Protein AF-A0A0Q5ZWA6-F1 (afdb_monomer)

Foldseek 3Di:
DDPLLVVLCVVVVHDQPDLLQEDLAAPSDDPPCPNNVVSLVVCCVVPNPVVSLVSSVRSVVVVCVVVVPDAGEDDPQWQFDFPNDSDHPVVSLVVLQVVLVVPDDDDPPDDDDDPPDPDWWKKKWKFKAALAQATDDTDDIDTGDPDVVCVVCRVVVVVSVVVSSNPGGGHAIDHSRGGGTHIDMHMHTDD

Radius of gyration: 20.44 Å; Cα contacts (8 Å, |Δi|>4): 273; chains: 1; bounding box: 46×26×56 Å

Nearest PDB structures (foldseek):
  4qe0-assembly1_A  TM=5.333E-01  e=1.007E-01  Bacteroides uniformis ATCC 8492
  4qe0-assembly1_B  TM=5.720E-01  e=1.630E-01  Bacteroides uniformis ATCC 8492
  3qp1-assembly1_A  TM=4.476E-01  e=7.692E+00  Chromobacterium violaceum
  3qp5-assembly1_A  TM=4.238E-01  e=6.819E+00  Chromobacterium violaceum
  3qp8-assembly1_A  TM=3.698E-01  e=8.676E+00  Chromobacterium violaceum

Solvent-accessible surface area (backbone atoms only — not comparable to full-atom values): 11049 Å² total; per-residue (Å²): 68,52,73,52,39,55,56,56,33,51,77,68,77,46,84,72,91,41,46,84,39,43,58,70,50,73,79,65,66,71,98,80,49,66,64,26,57,48,47,49,48,52,49,26,70,75,66,34,52,71,53,51,51,52,51,41,50,51,21,45,53,51,47,43,70,77,37,76,84,56,62,41,55,69,47,105,70,41,57,57,24,62,72,69,45,98,46,58,66,68,58,38,45,53,53,50,39,56,60,49,59,73,75,58,74,80,62,95,83,58,76,78,79,63,95,82,58,88,74,69,27,34,36,43,33,37,30,36,30,33,47,82,17,46,78,79,46,78,77,50,81,45,80,44,61,82,47,71,82,47,57,82,44,48,68,58,53,51,52,53,49,52,53,49,60,73,73,50,65,47,38,34,33,27,52,91,86,38,64,32,29,22,37,42,78,45,64,43,72,59,130

pLDDT: mean 81.19, std 13.81, range [40.12, 97.0]

Mean predicted aligned error: 8.25 Å

Secondary structure (DSSP, 8-state):
--HHHHHHHHTTT-----TTT--SSTT---TT-HHHHHHHHHHHHHH-HHHHHHHHHHHHHHHHHH-TT--EE--TTSB--BTT----HHHHHHHHHHHHHTT----TT--PPPTT--PPEEEEEEEEE-TTS-EEEEEEEEEE-SSGGGGGGHHHHHHHHHHHHHHS-BPPEEETTEEE-EEEEEEEEE-

Sequence (191 aa):
MSAELNVILKKHHIIWGGTWMSSDLPGSYSDDECYKITSSKITEQKFGKSFINKLIRKSVRQYQSNNPDVFFCGGLFINEYYRGSKINRWDAENQLNKDFFKQFNHPFDYVYLDKNDEKKSFSIVDIRITKKGKVVEILSFEHHFQKNINEKHSLYFEKEIINFIRKSKWSAAEYFGQPVNSVYTVIIFYQ

Structure (mmCIF, N/CA/C/O backbone):
data_AF-A0A0Q5ZWA6-F1
#
_entry.id   AF-A0A0Q5ZWA6-F1
#
loop_
_atom_site.group_PDB
_atom_site.id
_atom_site.type_symbol
_atom_site.label_atom_id
_atom_site.label_alt_id
_atom_site.label_comp_id
_atom_site.label_asym_id
_atom_site.label_entity_id
_atom_site.label_seq_id
_atom_site.pdbx_PDB_ins_code
_atom_site.Cartn_x
_atom_site.Cartn_y
_atom_site.Cartn_z
_atom_site.occupancy
_atom_site.B_iso_or_equiv
_atom_site.auth_seq_id
_atom_site.auth_comp_id
_atom_site.auth_asym_id
_atom_site.auth_atom_id
_atom_site.pdbx_PDB_model_num
ATOM 1 N N . MET A 1 1 ? 17.545 -3.684 -10.923 1.00 70.44 1 MET A N 1
ATOM 2 C CA . MET A 1 1 ? 17.344 -3.541 -12.378 1.00 70.44 1 MET A CA 1
ATOM 3 C C . MET A 1 1 ? 16.626 -4.770 -12.899 1.00 70.44 1 MET A C 1
ATOM 5 O O . MET A 1 1 ? 17.090 -5.870 -12.618 1.00 70.44 1 MET A O 1
ATOM 9 N N . SER A 1 2 ? 15.524 -4.595 -13.622 1.00 73.00 2 SER A N 1
ATOM 10 C CA . SER A 1 2 ? 14.849 -5.684 -14.334 1.00 73.00 2 SER A CA 1
ATOM 11 C C . SER A 1 2 ? 15.678 -6.179 -15.533 1.00 73.00 2 SER A C 1
ATOM 13 O O . SER A 1 2 ? 16.573 -5.481 -16.031 1.00 73.00 2 SER A O 1
ATOM 15 N N . ALA A 1 3 ? 15.397 -7.390 -16.019 1.00 82.25 3 ALA A N 1
ATOM 16 C CA . ALA A 1 3 ? 16.041 -7.915 -17.226 1.00 82.25 3 ALA A CA 1
ATOM 17 C C . ALA A 1 3 ? 15.654 -7.086 -18.467 1.00 82.25 3 ALA A C 1
ATOM 19 O O . ALA A 1 3 ? 16.478 -6.840 -19.351 1.00 82.25 3 ALA A O 1
ATOM 20 N N . GLU A 1 4 ? 14.417 -6.597 -18.487 1.00 85.25 4 GLU A N 1
ATOM 21 C CA . GLU A 1 4 ? 13.827 -5.748 -19.513 1.00 85.25 4 GLU A CA 1
ATOM 22 C C . GLU A 1 4 ? 14.604 -4.439 -19.664 1.00 85.25 4 GLU A C 1
ATOM 24 O O . GLU A 1 4 ? 14.977 -4.065 -20.783 1.00 85.25 4 GLU A O 1
ATOM 29 N N . LEU A 1 5 ? 14.933 -3.777 -18.549 1.00 83.31 5 LEU A N 1
ATOM 30 C CA . LEU A 1 5 ? 15.679 -2.523 -18.588 1.00 83.31 5 LEU A CA 1
ATOM 31 C C . LEU A 1 5 ? 17.077 -2.746 -19.147 1.00 83.31 5 LEU A C 1
ATOM 33 O O . LEU A 1 5 ? 17.523 -1.975 -19.993 1.00 83.31 5 LEU A O 1
ATOM 37 N N . ASN A 1 6 ? 17.749 -3.818 -18.728 1.00 83.81 6 ASN A N 1
ATOM 38 C CA . ASN A 1 6 ? 19.088 -4.146 -19.208 1.00 83.81 6 ASN A CA 1
ATOM 39 C C . ASN A 1 6 ? 19.106 -4.330 -20.736 1.00 83.81 6 ASN A C 1
ATOM 41 O O . ASN A 1 6 ? 19.952 -3.770 -21.434 1.00 83.81 6 ASN A O 1
ATOM 45 N N . VAL A 1 7 ? 18.125 -5.057 -21.281 1.00 86.50 7 VAL A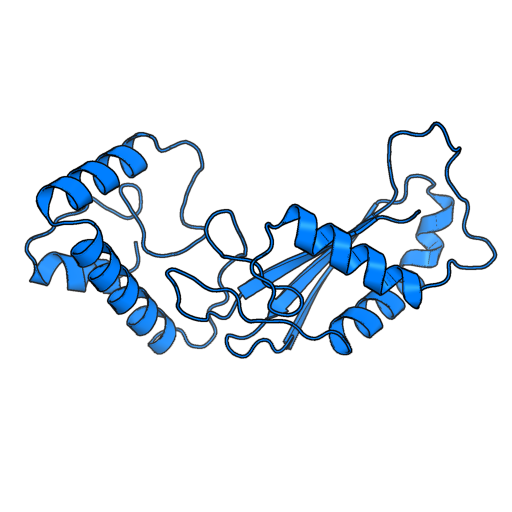 N 1
ATOM 46 C CA . VAL A 1 7 ? 17.980 -5.239 -22.733 1.00 86.50 7 VAL A CA 1
ATOM 47 C C . VAL A 1 7 ? 17.710 -3.908 -23.440 1.00 86.50 7 VAL A C 1
ATOM 49 O O . VAL A 1 7 ? 18.272 -3.654 -24.507 1.00 86.50 7 VAL A O 1
ATOM 52 N N . ILE A 1 8 ? 16.870 -3.043 -22.867 1.00 88.38 8 ILE A N 1
ATOM 53 C CA . ILE A 1 8 ? 16.565 -1.725 -23.439 1.00 88.38 8 ILE A CA 1
ATOM 54 C C . ILE A 1 8 ? 17.801 -0.817 -23.430 1.00 88.38 8 ILE A C 1
ATOM 56 O O . ILE A 1 8 ? 18.099 -0.203 -24.452 1.00 88.38 8 ILE A O 1
ATOM 60 N N . LEU A 1 9 ? 18.535 -0.743 -22.319 1.00 86.06 9 LEU A N 1
ATOM 61 C CA . LEU A 1 9 ? 19.725 0.101 -22.184 1.00 86.06 9 LEU A CA 1
ATOM 62 C C . LEU A 1 9 ? 20.837 -0.327 -23.150 1.00 86.06 9 LEU A C 1
ATOM 64 O O . LEU A 1 9 ? 21.415 0.525 -23.828 1.00 86.06 9 LEU A O 1
ATOM 68 N N . LYS A 1 10 ? 21.063 -1.640 -23.307 1.00 86.94 10 LYS A N 1
ATOM 69 C CA . LYS A 1 10 ? 22.042 -2.185 -24.264 1.00 86.94 10 LYS A CA 1
ATOM 70 C C . LYS A 1 10 ? 21.765 -1.760 -25.707 1.00 86.94 10 LYS A C 1
ATOM 72 O O . LYS A 1 10 ? 22.708 -1.440 -26.425 1.00 86.94 10 LYS A O 1
ATOM 77 N N . LYS A 1 11 ? 20.493 -1.677 -26.121 1.00 89.62 11 LYS A N 1
ATOM 78 C CA . LYS A 1 11 ? 20.104 -1.182 -27.462 1.00 89.62 11 LYS A CA 1
ATOM 79 C C . LYS A 1 11 ? 20.481 0.281 -27.706 1.00 89.62 11 LYS A C 1
ATOM 81 O O . LYS A 1 11 ? 20.514 0.712 -28.852 1.00 89.62 11 LYS A O 1
ATOM 86 N N . HIS A 1 12 ? 20.747 1.033 -26.643 1.00 86.38 12 HIS A N 1
ATOM 87 C CA . HIS A 1 12 ? 21.160 2.432 -26.694 1.00 86.38 12 HIS A CA 1
ATOM 88 C C . HIS A 1 12 ? 22.621 2.631 -26.265 1.00 86.38 12 HIS A C 1
ATOM 90 O O . HIS A 1 12 ? 23.026 3.763 -26.018 1.00 86.38 12 HIS A O 1
ATOM 96 N N . HIS A 1 13 ? 23.409 1.551 -26.172 1.00 86.25 13 HIS A N 1
ATOM 97 C CA . HIS A 1 13 ? 24.801 1.574 -25.707 1.00 86.25 13 HIS A CA 1
ATOM 98 C C . HIS A 1 13 ? 24.972 2.210 -24.315 1.00 86.25 13 HIS A C 1
ATOM 100 O O . HIS A 1 13 ? 26.008 2.798 -24.005 1.00 86.25 13 HIS A O 1
ATOM 106 N N . ILE A 1 14 ? 23.947 2.089 -23.465 1.00 82.25 14 ILE A N 1
ATOM 107 C CA . ILE A 1 14 ? 23.982 2.537 -22.073 1.00 82.25 14 ILE A CA 1
ATOM 108 C C . ILE A 1 14 ? 24.314 1.336 -21.198 1.00 82.25 14 ILE A C 1
ATOM 110 O O . ILE A 1 14 ? 23.664 0.294 -21.286 1.00 82.25 14 ILE A O 1
ATOM 114 N N . ILE A 1 15 ? 25.322 1.491 -20.343 1.00 75.25 15 ILE A N 1
ATOM 115 C CA . ILE A 1 15 ? 25.758 0.456 -19.410 1.00 75.25 15 ILE A CA 1
ATOM 116 C C . ILE A 1 15 ? 25.541 0.979 -17.997 1.00 75.25 15 ILE A C 1
ATOM 118 O O . ILE A 1 15 ? 26.176 1.941 -17.572 1.00 75.25 15 ILE A O 1
ATOM 122 N N . TRP A 1 16 ? 24.640 0.326 -17.272 1.00 74.12 16 TRP A N 1
ATOM 123 C CA . TRP A 1 16 ? 24.560 0.412 -15.819 1.00 74.12 16 TRP A CA 1
ATOM 124 C C . TRP A 1 16 ? 25.184 -0.861 -15.268 1.00 74.12 16 TRP A C 1
ATOM 126 O O . TRP A 1 16 ? 24.830 -1.954 -15.708 1.00 74.12 16 TRP A O 1
ATOM 136 N N . GLY A 1 17 ? 26.130 -0.758 -14.339 1.00 60.38 17 GLY A N 1
ATOM 137 C CA . GLY A 1 17 ? 26.896 -1.926 -13.894 1.00 60.38 17 GLY A CA 1
ATOM 138 C C . GLY A 1 17 ? 26.193 -2.809 -12.862 1.00 60.38 17 GLY A C 1
ATOM 139 O O . GLY A 1 17 ? 26.853 -3.418 -12.027 1.00 60.38 17 GLY A O 1
ATOM 140 N N . GLY A 1 18 ? 24.865 -2.919 -12.943 1.00 60.75 18 GLY A N 1
ATOM 141 C CA . GLY A 1 18 ? 24.087 -3.930 -12.229 1.00 60.75 18 GLY A CA 1
ATOM 142 C C . GLY A 1 18 ? 22.880 -3.389 -11.471 1.00 60.75 18 GLY A C 1
ATOM 143 O O . GLY A 1 18 ? 22.565 -2.200 -11.503 1.00 60.75 18 GLY A O 1
ATOM 144 N N . THR A 1 19 ? 22.194 -4.299 -10.776 1.00 58.31 19 THR A N 1
ATOM 145 C CA . THR A 1 19 ? 21.014 -4.008 -9.946 1.00 58.31 19 THR A CA 1
ATOM 146 C C . THR A 1 19 ? 21.315 -3.077 -8.767 1.00 58.31 19 THR A C 1
ATOM 148 O O . THR A 1 19 ? 20.415 -2.344 -8.360 1.00 58.31 19 THR A O 1
ATOM 151 N N . TRP A 1 20 ? 22.565 -3.073 -8.293 1.00 57.22 20 TRP A N 1
ATOM 152 C CA . TRP A 1 20 ? 23.111 -2.214 -7.233 1.00 57.22 20 TRP A CA 1
ATOM 153 C C . TRP A 1 20 ? 23.503 -0.806 -7.716 1.00 57.22 20 TRP A C 1
ATOM 155 O O . TRP A 1 20 ? 23.650 0.112 -6.927 1.00 57.22 20 TRP A O 1
ATOM 165 N N . MET A 1 21 ? 23.665 -0.587 -9.028 1.00 55.44 21 MET A N 1
ATOM 166 C CA . MET A 1 21 ? 23.982 0.750 -9.552 1.00 55.44 21 MET A CA 1
ATOM 167 C C . MET A 1 21 ? 22.742 1.555 -9.928 1.00 55.44 21 MET A C 1
ATOM 169 O O . MET A 1 21 ? 22.790 2.783 -9.919 1.00 55.44 21 MET A O 1
ATOM 173 N N . SER A 1 22 ? 21.656 0.884 -10.330 1.00 60.28 22 SER A N 1
ATOM 174 C CA . SER A 1 22 ? 20.371 1.509 -10.656 1.00 60.28 22 SER A CA 1
ATOM 175 C C . SER A 1 22 ? 19.259 0.463 -10.848 1.00 60.28 22 SER A C 1
ATOM 177 O O . SER A 1 22 ? 19.511 -0.729 -11.039 1.00 60.28 22 SER A O 1
ATOM 179 N N . SER A 1 23 ? 17.997 0.888 -10.778 1.00 64.94 23 SER A N 1
ATOM 180 C CA . SER A 1 23 ? 16.842 0.017 -11.004 1.00 64.94 23 SER A CA 1
ATOM 181 C C . SER A 1 23 ? 15.612 0.794 -11.461 1.00 64.94 23 SER A C 1
ATOM 183 O O . SER A 1 23 ? 15.423 1.947 -11.085 1.00 64.94 23 SER A O 1
ATOM 185 N N . ASP A 1 24 ? 14.778 0.121 -12.245 1.00 63.16 24 ASP A N 1
ATOM 186 C CA . ASP A 1 24 ? 13.444 0.517 -12.694 1.00 63.16 24 ASP A CA 1
ATOM 187 C C . ASP A 1 24 ? 12.319 -0.146 -11.880 1.00 63.16 24 ASP A C 1
ATOM 189 O O . ASP A 1 24 ? 11.170 -0.108 -12.304 1.00 63.16 24 ASP A O 1
ATOM 193 N N . LEU A 1 25 ? 12.623 -0.795 -10.751 1.00 64.06 25 LEU A N 1
ATOM 194 C CA . LEU A 1 25 ? 11.619 -1.426 -9.889 1.00 64.06 25 LEU A CA 1
ATOM 195 C C . LEU A 1 25 ? 11.605 -0.761 -8.497 1.00 64.06 25 LEU A C 1
ATOM 197 O O . LEU A 1 25 ? 12.663 -0.689 -7.865 1.00 64.06 25 LEU A O 1
ATOM 201 N N . PRO A 1 26 ? 10.453 -0.303 -7.968 1.00 52.38 26 PRO A N 1
ATOM 202 C CA . PRO A 1 26 ? 10.325 0.161 -6.584 1.00 52.38 26 PRO A CA 1
ATOM 203 C C . PRO A 1 26 ? 10.655 -0.968 -5.594 1.00 52.38 26 PRO A C 1
ATOM 205 O O . PRO A 1 26 ? 10.456 -2.144 -5.892 1.00 52.38 26 PRO A O 1
ATOM 208 N N . GLY A 1 27 ? 11.228 -0.616 -4.440 1.00 49.44 27 GLY A N 1
ATOM 209 C CA . GLY A 1 27 ? 11.663 -1.574 -3.409 1.00 49.44 27 GLY A CA 1
ATOM 210 C C . GLY A 1 27 ? 12.977 -2.314 -3.697 1.00 49.44 27 GLY A C 1
ATOM 211 O O . GLY A 1 27 ? 13.525 -2.946 -2.807 1.00 49.44 27 GLY A O 1
ATOM 212 N N . SER A 1 28 ? 13.550 -2.191 -4.899 1.00 48.25 28 SER A N 1
ATOM 213 C CA . SER A 1 28 ? 14.907 -2.692 -5.202 1.00 48.25 28 SER A CA 1
ATOM 214 C C . SER A 1 28 ? 16.014 -1.680 -4.854 1.00 48.25 28 SER A C 1
ATOM 216 O O . SER A 1 28 ? 17.053 -1.603 -5.516 1.00 48.25 28 SER A O 1
ATOM 218 N N . TYR A 1 29 ? 15.747 -0.836 -3.858 1.00 52.69 29 TYR A N 1
ATOM 219 C CA . TYR A 1 29 ? 16.627 0.216 -3.361 1.00 52.69 29 TYR A CA 1
ATOM 220 C C . TYR A 1 29 ? 16.959 -0.107 -1.902 1.00 52.69 29 TYR A C 1
ATOM 222 O O . TYR A 1 29 ? 16.047 -0.385 -1.132 1.00 52.69 29 TYR A O 1
ATOM 230 N N . SER A 1 30 ? 18.238 -0.071 -1.540 1.00 42.66 30 SER A N 1
ATOM 231 C CA . SER A 1 30 ? 18.666 0.181 -0.165 1.00 42.66 30 SER A CA 1
ATOM 232 C C . SER A 1 30 ? 18.917 1.684 -0.013 1.00 42.66 30 SER A C 1
ATOM 234 O O . SER A 1 30 ? 19.338 2.352 -0.964 1.00 42.66 30 SER A O 1
ATOM 236 N N . ASP A 1 31 ? 18.628 2.223 1.168 1.00 40.12 31 ASP A N 1
ATOM 237 C CA . ASP A 1 31 ? 18.619 3.665 1.450 1.00 40.12 31 ASP A CA 1
ATOM 238 C C . ASP A 1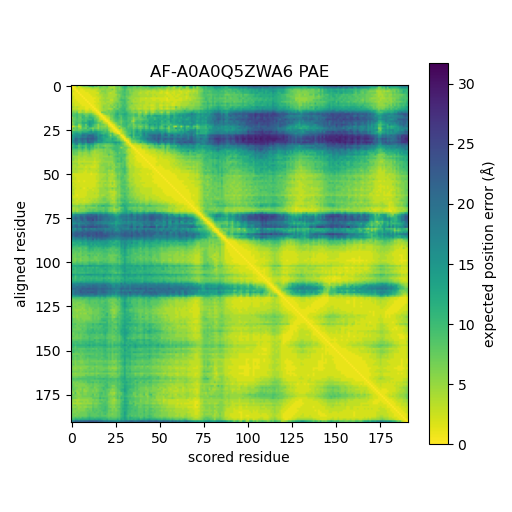 31 ? 20.025 4.317 1.488 1.00 40.12 31 ASP A C 1
ATOM 240 O O . ASP A 1 31 ? 20.137 5.538 1.573 1.00 40.12 31 ASP A O 1
ATOM 244 N N . ASP A 1 32 ? 21.101 3.536 1.317 1.00 48.66 32 ASP A N 1
ATOM 245 C CA . ASP A 1 32 ? 22.497 3.972 1.501 1.00 48.66 32 ASP A CA 1
ATOM 246 C C . ASP A 1 32 ? 23.271 4.317 0.203 1.00 48.66 32 ASP A C 1
ATOM 248 O O . ASP A 1 32 ? 24.471 4.600 0.229 1.00 48.66 32 ASP A O 1
ATOM 252 N N . GLU A 1 33 ? 22.644 4.311 -0.977 1.00 57.12 33 GLU A N 1
ATOM 253 C CA . GLU A 1 33 ? 23.400 4.319 -2.243 1.00 57.12 33 GLU A CA 1
ATOM 254 C C . GLU A 1 33 ? 23.551 5.708 -2.905 1.00 57.12 33 GLU A C 1
ATOM 256 O O . GLU A 1 33 ? 23.030 5.977 -3.995 1.00 57.12 33 GLU A O 1
ATOM 261 N N . CYS A 1 34 ? 24.381 6.584 -2.320 1.00 59.56 34 CYS A N 1
ATOM 262 C CA . CYS A 1 34 ? 24.881 7.820 -2.964 1.00 59.56 34 CYS A CA 1
ATOM 263 C C . CYS A 1 34 ? 25.411 7.576 -4.395 1.00 59.56 34 CYS A C 1
ATOM 265 O O . CYS A 1 34 ? 25.244 8.410 -5.294 1.00 59.56 34 CYS A O 1
ATOM 267 N N . TYR A 1 35 ? 26.009 6.404 -4.629 1.00 60.28 35 TYR A N 1
ATOM 268 C CA . TYR A 1 35 ? 26.511 5.968 -5.932 1.00 60.28 35 TYR A CA 1
ATOM 269 C C . TYR A 1 35 ? 25.416 5.811 -6.986 1.00 60.28 35 TYR A C 1
ATOM 271 O O . TYR A 1 35 ? 25.632 6.152 -8.149 1.00 60.28 35 TYR A O 1
ATOM 279 N N . LYS A 1 36 ? 24.226 5.356 -6.598 1.00 62.22 36 LYS A N 1
ATOM 280 C CA . LYS A 1 36 ? 23.095 5.141 -7.503 1.00 62.22 36 LYS A CA 1
ATOM 281 C C . LYS A 1 36 ? 22.416 6.444 -7.889 1.00 62.22 36 LYS A C 1
ATOM 283 O O . LYS A 1 36 ? 22.115 6.656 -9.067 1.00 62.22 36 LYS A O 1
ATOM 288 N N . ILE A 1 37 ? 22.260 7.361 -6.930 1.00 65.38 37 ILE A N 1
ATOM 289 C CA . ILE A 1 37 ? 21.810 8.735 -7.200 1.00 65.38 37 ILE A CA 1
ATOM 290 C C . ILE A 1 37 ? 22.782 9.409 -8.171 1.00 65.38 37 ILE A C 1
ATOM 292 O O . ILE A 1 37 ? 22.358 10.010 -9.157 1.00 65.38 37 ILE A O 1
ATOM 296 N N . THR A 1 38 ? 24.085 9.273 -7.927 1.00 69.06 38 THR A N 1
ATOM 297 C CA . THR A 1 38 ? 25.128 9.877 -8.764 1.00 69.06 38 THR A CA 1
ATOM 298 C C . THR A 1 38 ? 25.167 9.254 -10.159 1.00 69.06 38 THR A C 1
ATOM 300 O O . THR A 1 38 ? 25.148 9.981 -11.147 1.00 69.06 38 THR A O 1
ATOM 303 N N . SER A 1 39 ? 25.112 7.925 -10.272 1.00 68.69 39 SER A N 1
ATOM 304 C CA . SER A 1 39 ? 25.101 7.214 -11.561 1.00 68.69 39 SER A CA 1
ATOM 305 C C . SER A 1 39 ? 23.856 7.537 -12.388 1.00 68.69 39 SER A C 1
ATOM 307 O O . SER A 1 39 ? 23.949 7.767 -13.597 1.00 68.69 39 SER A O 1
ATOM 309 N N . SER A 1 40 ? 22.693 7.623 -11.736 1.00 72.00 40 SER A N 1
ATOM 310 C CA . SER A 1 40 ? 21.446 8.045 -12.380 1.00 72.00 40 SER A CA 1
ATOM 311 C C . SER A 1 40 ? 21.548 9.493 -12.855 1.00 72.00 40 SER A C 1
ATOM 313 O O . SER A 1 40 ? 21.282 9.757 -14.023 1.00 72.00 40 SER A O 1
ATOM 315 N N . LYS A 1 41 ? 22.038 10.414 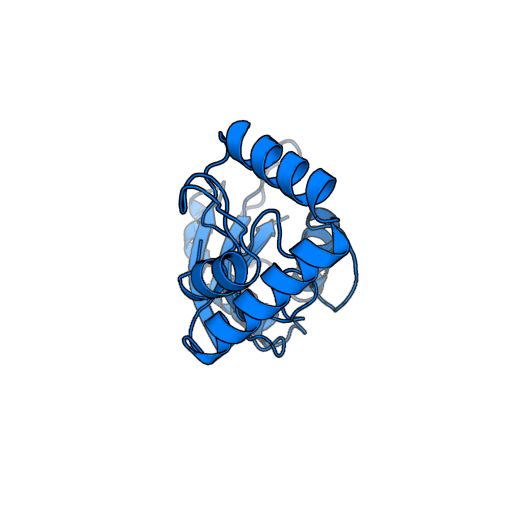-12.011 1.00 73.38 41 LYS A N 1
ATOM 316 C CA . LYS A 1 41 ? 22.265 11.821 -12.384 1.00 73.38 41 LYS A CA 1
ATOM 317 C C . LYS A 1 41 ? 23.229 11.964 -13.561 1.00 73.38 41 LYS A C 1
ATOM 319 O O . LYS A 1 41 ? 22.908 12.678 -14.503 1.00 73.38 41 LYS A O 1
ATOM 324 N N . ILE A 1 42 ? 24.368 11.269 -13.551 1.00 76.50 42 ILE A N 1
ATOM 325 C CA . ILE A 1 42 ? 25.348 11.298 -14.651 1.00 76.50 42 ILE A CA 1
ATOM 326 C C . ILE A 1 42 ? 24.719 10.762 -15.943 1.00 76.50 42 ILE A C 1
ATOM 328 O O . ILE A 1 42 ? 24.881 11.352 -17.012 1.00 76.50 42 ILE A O 1
ATOM 332 N N . THR A 1 43 ? 23.958 9.668 -15.856 1.00 75.81 43 THR A N 1
ATOM 333 C CA . THR A 1 43 ? 23.251 9.103 -17.014 1.00 75.81 43 THR A CA 1
ATOM 334 C C . THR A 1 43 ? 22.215 10.092 -17.557 1.00 75.81 43 THR A C 1
ATOM 336 O O . THR A 1 43 ? 22.161 10.332 -18.762 1.00 75.81 43 THR A O 1
ATOM 339 N N . GLU A 1 44 ? 21.411 10.702 -16.685 1.00 82.62 44 GLU A N 1
ATOM 340 C CA . GLU A 1 44 ? 20.425 11.716 -17.064 1.00 82.62 44 GLU A CA 1
ATOM 341 C C . GLU A 1 44 ? 21.075 12.970 -17.660 1.00 82.62 44 GLU A C 1
ATOM 343 O O . GLU A 1 44 ? 20.530 13.531 -18.607 1.00 82.62 44 GLU A O 1
ATOM 348 N N . GLN A 1 45 ? 22.233 13.400 -17.153 1.00 80.00 45 GLN A N 1
ATOM 349 C CA . GLN A 1 45 ? 22.997 14.521 -17.707 1.00 80.00 45 GLN A CA 1
ATOM 350 C C . GLN A 1 45 ? 23.540 14.202 -19.103 1.00 80.00 45 GLN A C 1
ATOM 352 O O . GLN A 1 45 ? 23.468 15.042 -19.994 1.00 80.00 45 GLN A O 1
ATOM 357 N N . LYS A 1 46 ? 24.045 12.981 -19.314 1.00 84.75 46 LYS A N 1
ATOM 358 C CA . LYS A 1 46 ? 24.638 12.565 -20.591 1.00 84.75 46 LYS A CA 1
ATOM 359 C C . LYS A 1 46 ? 23.601 12.310 -21.685 1.00 84.75 46 LYS A C 1
ATOM 361 O O . LYS A 1 46 ? 23.817 12.684 -22.832 1.00 84.75 46 LYS A O 1
ATOM 366 N N . PHE A 1 47 ? 22.503 11.637 -21.349 1.00 83.88 47 PHE A N 1
ATOM 367 C CA . PHE A 1 47 ? 21.515 11.165 -22.330 1.00 83.88 47 PHE A CA 1
ATOM 368 C C . PHE A 1 47 ? 20.195 11.941 -22.293 1.00 83.88 47 PHE A C 1
ATOM 370 O O . PHE A 1 47 ? 19.340 11.754 -23.156 1.00 83.88 47 PHE A O 1
ATOM 377 N N . GLY A 1 48 ? 20.016 12.811 -21.302 1.00 82.81 48 GLY A N 1
ATOM 378 C CA . GLY A 1 48 ? 18.791 13.558 -21.064 1.00 82.81 48 GLY A CA 1
ATOM 379 C C . GLY A 1 48 ? 17.811 12.803 -20.164 1.00 82.81 48 GLY A C 1
ATOM 380 O O . GLY A 1 48 ? 17.388 11.681 -20.451 1.00 82.81 48 GLY A O 1
ATOM 381 N N . LYS A 1 49 ? 17.354 13.469 -19.099 1.00 81.50 49 LYS A N 1
ATOM 382 C CA . LYS A 1 49 ? 16.363 12.935 -18.148 1.00 81.50 49 LYS A CA 1
ATOM 383 C C . LYS A 1 49 ? 15.085 12.420 -18.817 1.00 81.50 49 LYS A C 1
ATOM 385 O O . LYS A 1 49 ? 14.591 11.348 -18.485 1.00 81.50 49 LYS A O 1
ATOM 390 N N . SER A 1 50 ? 14.552 13.160 -19.793 1.00 84.94 50 SER A N 1
ATOM 391 C CA . SER A 1 50 ? 13.340 12.758 -20.526 1.00 84.94 50 SER A CA 1
ATOM 392 C C . SER A 1 50 ? 13.535 11.445 -21.294 1.00 84.94 50 SER A C 1
ATOM 394 O O . SER A 1 50 ? 12.668 10.567 -21.277 1.00 84.94 50 SER A O 1
ATOM 396 N N . PHE A 1 51 ? 14.703 11.279 -21.918 1.00 87.25 51 PHE A N 1
ATOM 397 C CA . PHE A 1 51 ? 15.050 10.072 -22.655 1.00 87.25 51 PHE A CA 1
ATOM 398 C C . PHE A 1 51 ? 15.178 8.865 -21.720 1.00 87.25 51 PHE A C 1
ATOM 400 O O . PHE A 1 51 ? 14.522 7.849 -21.948 1.00 87.25 51 PHE A O 1
ATOM 407 N N . ILE A 1 52 ? 15.922 8.999 -20.618 1.00 83.75 52 ILE A N 1
ATOM 408 C CA . ILE A 1 52 ? 16.073 7.931 -19.618 1.00 83.75 52 ILE A CA 1
ATOM 409 C C . ILE A 1 52 ? 14.725 7.541 -19.005 1.00 83.75 52 ILE A C 1
ATOM 411 O O . ILE A 1 52 ? 14.388 6.357 -18.968 1.00 83.75 52 ILE A O 1
ATOM 415 N N . ASN A 1 53 ? 13.885 8.515 -18.650 1.00 81.44 53 ASN A N 1
ATOM 416 C CA . ASN A 1 53 ? 12.531 8.250 -18.158 1.00 81.44 53 ASN A CA 1
ATOM 417 C C . ASN A 1 53 ? 11.679 7.475 -19.172 1.00 81.44 53 ASN A C 1
ATOM 419 O O . ASN A 1 53 ? 10.876 6.628 -18.783 1.00 81.44 53 ASN A O 1
ATOM 423 N N . LYS A 1 54 ? 11.839 7.729 -20.477 1.00 87.00 54 LYS A N 1
ATOM 424 C CA . LYS A 1 54 ? 11.144 6.972 -21.529 1.00 87.00 54 LYS A CA 1
ATOM 425 C C . LYS A 1 54 ? 11.609 5.514 -21.576 1.00 87.00 54 LYS A C 1
ATOM 427 O O . LYS A 1 54 ? 10.767 4.631 -21.750 1.00 87.00 54 LYS A O 1
ATOM 432 N N . LEU A 1 55 ? 12.907 5.253 -21.402 1.00 87.81 55 LEU A N 1
ATOM 433 C CA . LEU A 1 55 ? 13.451 3.891 -21.348 1.00 87.81 55 LEU A CA 1
ATOM 434 C C . LEU A 1 55 ? 12.944 3.134 -20.116 1.00 87.81 55 LEU A C 1
ATOM 436 O O . LEU A 1 55 ? 12.443 2.021 -20.262 1.00 87.81 55 LEU A O 1
ATOM 440 N N . ILE A 1 56 ? 12.971 3.769 -18.941 1.00 82.44 56 ILE A N 1
ATOM 441 C CA . ILE A 1 56 ? 12.432 3.206 -17.692 1.00 82.44 56 ILE A CA 1
ATOM 442 C C . ILE A 1 56 ? 10.943 2.895 -17.849 1.00 82.44 56 ILE A C 1
ATOM 444 O O . ILE A 1 56 ? 10.513 1.770 -17.622 1.00 82.44 56 ILE A O 1
ATOM 448 N N . ARG A 1 57 ? 10.149 3.852 -18.347 1.00 85.19 57 ARG A N 1
ATOM 449 C CA . ARG A 1 57 ? 8.718 3.647 -18.625 1.00 85.19 57 ARG A CA 1
ATOM 450 C C . ARG A 1 57 ? 8.464 2.473 -19.561 1.00 85.19 57 ARG A C 1
ATOM 452 O O . ARG A 1 57 ? 7.475 1.771 -19.382 1.00 85.19 57 ARG A O 1
ATOM 459 N N . LYS A 1 58 ? 9.295 2.289 -20.588 1.00 88.50 58 LYS A N 1
ATOM 460 C CA . LYS A 1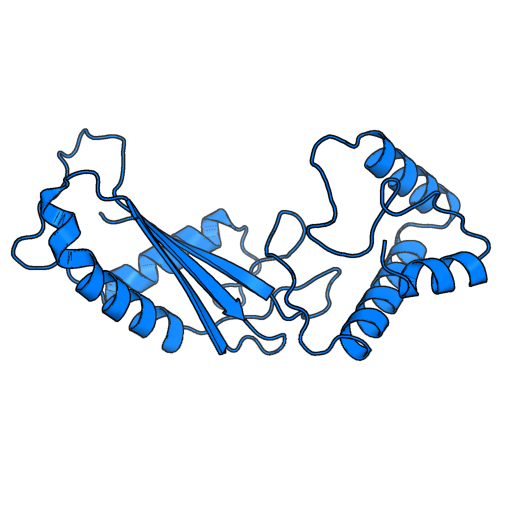 58 ? 9.172 1.159 -21.515 1.00 88.50 58 LYS A CA 1
ATOM 461 C C . LYS A 1 58 ? 9.487 -0.159 -20.812 1.00 88.50 58 LYS A C 1
ATOM 463 O O . LYS A 1 58 ? 8.747 -1.118 -21.003 1.00 88.50 58 LYS A O 1
ATOM 468 N N . SER A 1 59 ? 10.540 -0.174 -20.001 1.00 87.12 59 SER A N 1
ATOM 469 C CA . SER A 1 59 ? 10.941 -1.337 -19.216 1.00 87.12 59 SER A CA 1
ATOM 470 C C . SER A 1 59 ? 9.848 -1.783 -18.253 1.00 87.12 59 SER A C 1
ATOM 472 O O . SER A 1 59 ? 9.418 -2.928 -18.312 1.00 87.12 59 SER A O 1
ATOM 474 N N . VAL A 1 60 ? 9.302 -0.856 -17.460 1.00 83.62 60 VAL A N 1
ATOM 475 C CA . VAL A 1 60 ? 8.231 -1.147 -16.496 1.00 83.62 60 VAL A CA 1
ATOM 476 C C . VAL A 1 60 ? 7.017 -1.767 -17.190 1.00 83.62 60 VAL A C 1
ATOM 478 O O . VAL A 1 60 ? 6.502 -2.775 -16.716 1.00 83.62 60 VAL A O 1
ATOM 481 N N . ARG A 1 61 ? 6.595 -1.242 -18.353 1.00 86.94 61 ARG A N 1
ATOM 482 C CA . ARG A 1 61 ? 5.493 -1.849 -19.128 1.00 86.94 61 ARG A CA 1
ATOM 483 C C . ARG A 1 61 ? 5.803 -3.278 -19.552 1.00 86.94 61 ARG A C 1
ATOM 485 O O . ARG A 1 61 ? 4.922 -4.128 -19.484 1.00 86.94 61 ARG A O 1
ATOM 492 N N . GLN A 1 62 ? 7.021 -3.525 -20.036 1.00 89.44 62 GLN A N 1
ATOM 493 C CA . GLN A 1 62 ? 7.435 -4.863 -20.457 1.00 89.44 62 GLN A CA 1
ATOM 494 C C . GLN A 1 62 ? 7.459 -5.813 -19.261 1.00 89.44 62 GLN A C 1
ATOM 496 O O . GLN A 1 62 ? 6.853 -6.877 -19.324 1.00 89.44 62 GLN A O 1
ATOM 501 N N . TYR A 1 63 ? 8.040 -5.377 -18.147 1.00 87.06 63 TYR A N 1
ATOM 502 C CA . TYR A 1 63 ? 8.089 -6.145 -16.914 1.00 87.06 63 TYR A CA 1
ATOM 503 C C . TYR A 1 63 ? 6.687 -6.492 -16.397 1.00 87.06 63 TYR A C 1
ATOM 505 O O . TYR A 1 63 ? 6.420 -7.648 -16.094 1.00 87.06 63 TYR A O 1
ATOM 513 N N . GLN A 1 64 ? 5.758 -5.531 -16.366 1.00 84.88 64 GLN A N 1
ATOM 514 C CA . GLN A 1 64 ? 4.361 -5.776 -15.985 1.00 84.88 64 GLN A CA 1
ATOM 515 C C . GLN A 1 64 ? 3.630 -6.721 -16.942 1.00 84.88 64 GLN A C 1
ATOM 517 O O . GLN A 1 64 ? 2.755 -7.467 -16.516 1.00 84.88 64 GLN A O 1
ATOM 522 N N . SER A 1 65 ? 3.942 -6.665 -18.239 1.00 87.31 65 SER A N 1
ATOM 523 C CA . SER A 1 65 ? 3.358 -7.576 -19.226 1.00 87.31 65 SER A CA 1
ATOM 524 C C . SER A 1 65 ? 3.857 -9.006 -19.033 1.00 87.31 65 SER A C 1
ATOM 526 O O . SER A 1 65 ? 3.088 -9.943 -19.221 1.00 87.31 65 SER A O 1
ATOM 528 N N . ASN A 1 66 ? 5.128 -9.161 -18.664 1.00 88.88 66 ASN A N 1
ATOM 529 C CA . ASN A 1 66 ? 5.751 -10.457 -18.409 1.00 88.88 66 ASN A CA 1
ATOM 530 C C . ASN A 1 66 ? 5.381 -11.012 -17.025 1.00 88.88 66 ASN A C 1
ATOM 532 O O . ASN A 1 66 ? 5.392 -12.220 -16.826 1.00 88.88 66 ASN A O 1
ATOM 536 N N . ASN A 1 67 ? 5.033 -10.131 -16.083 1.00 86.56 67 ASN A N 1
ATOM 537 C CA . ASN A 1 67 ? 4.714 -10.459 -14.697 1.00 86.56 67 ASN A CA 1
ATOM 538 C C . ASN A 1 67 ? 3.371 -9.811 -14.302 1.00 86.56 67 ASN A C 1
ATOM 540 O O . ASN A 1 67 ? 3.357 -8.853 -13.526 1.00 86.56 67 ASN A O 1
ATOM 544 N N . PRO A 1 68 ? 2.228 -10.278 -14.842 1.00 84.00 68 PRO A N 1
ATOM 545 C CA . PRO A 1 68 ? 0.925 -9.629 -14.646 1.00 84.00 68 PRO A CA 1
ATOM 546 C C . PRO A 1 68 ? 0.467 -9.585 -13.180 1.00 84.00 68 PRO A C 1
ATOM 548 O O . PRO A 1 68 ? -0.274 -8.672 -12.801 1.00 84.00 68 PRO A O 1
ATOM 551 N N . ASP A 1 69 ? 0.950 -10.525 -12.367 1.00 84.88 69 ASP A N 1
ATOM 552 C CA . ASP A 1 69 ? 0.602 -10.681 -10.953 1.00 84.88 69 ASP A CA 1
ATOM 553 C C . ASP A 1 69 ? 1.590 -9.989 -10.005 1.00 84.88 69 ASP A C 1
ATOM 555 O O . ASP A 1 69 ? 1.469 -10.104 -8.787 1.00 84.88 69 ASP A O 1
ATOM 559 N N . VAL A 1 70 ? 2.575 -9.253 -10.533 1.00 86.19 70 VAL A N 1
ATOM 560 C CA . VAL A 1 70 ? 3.519 -8.532 -9.677 1.00 86.19 70 VAL A CA 1
ATOM 561 C C . VAL A 1 70 ? 2.812 -7.389 -8.953 1.00 86.19 70 VAL A C 1
ATOM 563 O O . VAL A 1 70 ? 2.133 -6.577 -9.582 1.00 86.19 70 VAL A O 1
ATOM 566 N N . PHE A 1 71 ? 2.999 -7.305 -7.637 1.00 83.75 71 PHE A N 1
ATOM 567 C CA . PHE A 1 71 ? 2.586 -6.167 -6.820 1.00 83.75 71 PHE A CA 1
ATOM 568 C C . PHE A 1 71 ? 3.824 -5.390 -6.390 1.00 83.75 71 PHE A C 1
ATOM 570 O O . PHE A 1 71 ? 4.749 -5.938 -5.799 1.00 83.75 71 PHE A O 1
ATOM 577 N N . PHE A 1 72 ? 3.836 -4.103 -6.699 1.00 79.44 72 PHE A N 1
ATOM 578 C CA . PHE A 1 72 ? 4.909 -3.198 -6.330 1.00 79.44 72 PHE A CA 1
ATOM 579 C C . PHE A 1 72 ? 4.696 -2.697 -4.895 1.00 79.44 72 PHE A C 1
ATOM 581 O O . PHE A 1 72 ? 3.604 -2.242 -4.559 1.00 79.44 72 PHE A O 1
ATOM 588 N N . CYS A 1 73 ? 5.709 -2.750 -4.033 1.00 70.19 73 CYS A N 1
ATOM 589 C CA . CYS A 1 73 ? 5.572 -2.188 -2.688 1.00 70.19 73 CYS A CA 1
ATOM 590 C C . CYS A 1 73 ? 5.473 -0.656 -2.750 1.00 70.19 73 CYS A C 1
ATOM 592 O O . CYS A 1 73 ? 6.331 0.000 -3.350 1.00 70.19 73 CYS A O 1
ATOM 594 N N . GLY A 1 74 ? 4.419 -0.105 -2.137 1.00 60.06 74 GLY A N 1
ATOM 595 C CA . GLY A 1 74 ? 4.240 1.322 -1.878 1.00 60.06 74 GLY A CA 1
ATOM 596 C C . GLY A 1 74 ? 5.373 1.850 -1.008 1.00 60.06 74 GLY A C 1
ATOM 597 O O . GLY A 1 74 ? 5.429 1.581 0.184 1.00 60.06 74 GLY A O 1
ATOM 598 N N . GLY A 1 75 ? 6.315 2.559 -1.620 1.00 57.38 75 GLY A N 1
ATOM 599 C CA . GLY A 1 75 ? 7.404 3.256 -0.940 1.00 57.38 75 GLY A CA 1
ATOM 600 C C . GLY A 1 75 ? 7.636 4.627 -1.571 1.00 57.38 75 GLY A C 1
ATOM 601 O O . GLY A 1 75 ? 6.847 5.053 -2.413 1.00 57.38 75 GLY A O 1
ATOM 602 N N . LEU A 1 76 ? 8.754 5.276 -1.212 1.00 48.12 76 LEU A N 1
ATOM 603 C CA . LEU A 1 76 ? 9.194 6.655 -1.540 1.00 48.12 76 LEU A CA 1
ATOM 604 C C . LEU A 1 76 ? 9.043 7.142 -3.004 1.00 48.12 76 LEU A C 1
ATOM 606 O O . LEU A 1 76 ? 9.277 8.313 -3.290 1.00 48.12 76 LEU A O 1
ATOM 610 N N . PHE A 1 77 ? 8.662 6.274 -3.940 1.00 49.94 77 PHE A N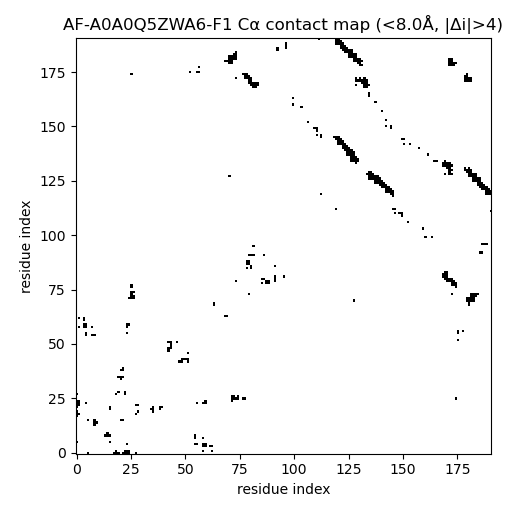 1
ATOM 611 C CA . PHE A 1 77 ? 8.618 6.533 -5.381 1.00 49.94 77 PHE A CA 1
ATOM 612 C C . PHE A 1 77 ? 7.263 6.231 -6.032 1.00 49.94 77 PHE A C 1
ATOM 614 O O . PHE A 1 77 ? 7.150 6.292 -7.258 1.00 49.94 77 PHE A O 1
ATOM 621 N N . ILE A 1 78 ? 6.251 5.887 -5.235 1.00 56.09 78 ILE A N 1
ATOM 622 C CA . ILE A 1 78 ? 4.884 5.678 -5.699 1.00 56.09 78 ILE A CA 1
ATOM 623 C C . ILE A 1 78 ? 4.039 6.837 -5.185 1.00 56.09 78 ILE A C 1
ATOM 625 O O . ILE A 1 78 ? 3.947 7.059 -3.982 1.00 56.09 78 ILE A O 1
ATOM 629 N N . ASN A 1 79 ? 3.421 7.585 -6.100 1.00 55.41 79 ASN A N 1
ATOM 630 C CA . ASN A 1 79 ? 2.413 8.551 -5.687 1.00 55.41 79 ASN A CA 1
ATOM 631 C C . ASN A 1 79 ? 1.208 7.764 -5.168 1.00 55.41 79 ASN A C 1
ATOM 633 O O . ASN A 1 79 ? 0.590 6.986 -5.901 1.00 55.41 79 ASN A O 1
ATOM 637 N N . GLU A 1 80 ? 0.929 7.935 -3.885 1.00 57.47 80 GLU A N 1
ATOM 638 C CA . GLU A 1 80 ? -0.169 7.284 -3.196 1.00 57.47 80 GLU A CA 1
ATOM 639 C C . GLU A 1 80 ? -1.446 8.098 -3.384 1.00 57.47 80 GLU A C 1
ATOM 641 O O . GLU A 1 80 ? -1.479 9.301 -3.136 1.00 57.47 80 GLU A O 1
ATOM 646 N N . TYR A 1 81 ? -2.508 7.444 -3.849 1.00 59.88 81 TYR A N 1
ATOM 647 C CA . TYR A 1 81 ? -3.753 8.112 -4.198 1.00 59.88 81 TYR A CA 1
ATOM 648 C C . TYR A 1 81 ? -4.929 7.460 -3.457 1.00 59.88 81 TYR A C 1
ATOM 650 O O . TYR A 1 81 ? -5.578 6.538 -3.954 1.00 59.88 81 TYR A O 1
ATOM 658 N N . TYR A 1 82 ? -5.254 7.972 -2.272 1.00 59.84 82 TYR A N 1
ATOM 659 C CA . TYR A 1 82 ? -6.576 7.779 -1.671 1.00 59.84 82 TYR A CA 1
ATOM 660 C C . TYR A 1 82 ? -7.529 8.847 -2.241 1.00 59.84 82 TYR A C 1
ATOM 662 O O . TYR A 1 82 ? -7.204 10.031 -2.248 1.00 59.84 82 TYR A O 1
ATOM 670 N N . ARG A 1 83 ? -8.688 8.438 -2.788 1.00 59.44 83 ARG A N 1
ATOM 671 C CA . ARG A 1 83 ? -9.687 9.317 -3.451 1.00 59.44 83 ARG A CA 1
ATOM 672 C C . ARG A 1 83 ? -9.182 10.203 -4.608 1.00 59.44 83 ARG A C 1
ATOM 674 O O . ARG A 1 83 ? -9.808 11.211 -4.927 1.00 59.44 83 ARG A O 1
ATOM 681 N N . GLY A 1 84 ? -8.109 9.818 -5.296 1.00 54.66 84 GLY A N 1
ATOM 682 C CA . GLY A 1 84 ? -7.700 10.463 -6.553 1.00 54.66 84 GLY A CA 1
ATOM 683 C C . GLY A 1 84 ? -7.165 11.895 -6.436 1.00 54.66 84 GLY A C 1
ATOM 684 O O . GLY A 1 84 ? -6.985 12.553 -7.460 1.00 54.66 84 GLY A O 1
ATOM 685 N N . SER A 1 85 ? -6.884 12.390 -5.232 1.00 52.12 85 SER A N 1
ATOM 686 C CA . SER A 1 85 ? -6.231 13.684 -5.044 1.00 52.12 85 SER A CA 1
ATOM 687 C C . SER A 1 85 ? -4.707 13.528 -5.081 1.00 52.12 85 SER A C 1
ATOM 689 O O . SER A 1 85 ? -4.150 12.628 -4.459 1.00 52.12 85 SER A O 1
ATOM 691 N N . LYS A 1 86 ? -4.010 14.416 -5.807 1.00 56.25 86 LYS A N 1
ATOM 692 C CA . LYS A 1 86 ? -2.541 14.566 -5.758 1.00 56.25 86 LYS A CA 1
ATOM 693 C C . LYS A 1 86 ? -2.128 15.223 -4.437 1.00 56.25 86 LYS A C 1
ATOM 695 O O . LYS A 1 86 ? -1.646 16.350 -4.431 1.00 56.25 86 LYS A O 1
ATOM 700 N N . ILE A 1 87 ? -2.402 14.558 -3.326 1.00 59.03 87 ILE A N 1
ATOM 701 C CA . ILE A 1 87 ? -1.979 14.991 -1.996 1.00 59.03 87 ILE A CA 1
ATOM 702 C C . ILE A 1 87 ? -0.734 14.208 -1.591 1.00 59.03 87 ILE A C 1
ATOM 704 O O . ILE A 1 87 ? -0.494 13.109 -2.089 1.00 59.03 87 ILE A O 1
ATOM 708 N N . ASN A 1 88 ? 0.100 14.803 -0.740 1.00 66.50 88 ASN A N 1
ATOM 709 C CA . ASN A 1 88 ? 1.226 14.072 -0.171 1.00 66.50 88 ASN A CA 1
ATOM 710 C C . ASN A 1 88 ? 0.699 12.930 0.727 1.00 66.50 88 ASN A C 1
ATOM 712 O O . ASN A 1 88 ? -0.468 12.916 1.126 1.00 66.50 88 ASN A O 1
ATOM 716 N N . ARG A 1 89 ? 1.570 11.968 1.043 1.00 68.88 89 ARG A N 1
ATOM 717 C CA . ARG A 1 89 ? 1.215 10.780 1.831 1.00 68.88 89 ARG A CA 1
ATOM 718 C C . ARG A 1 89 ? 0.570 11.122 3.181 1.00 68.88 89 ARG A C 1
ATOM 720 O O . ARG A 1 89 ? -0.426 10.506 3.542 1.00 68.88 89 ARG A O 1
ATOM 727 N N . TRP A 1 90 ? 1.090 12.124 3.892 1.00 71.06 90 TRP A N 1
ATOM 728 C CA . TRP A 1 90 ? 0.558 12.528 5.199 1.00 71.06 90 TRP A CA 1
ATOM 729 C C . TRP A 1 90 ? -0.873 13.056 5.109 1.00 71.06 90 TRP A C 1
ATOM 731 O O . TRP A 1 90 ? -1.729 12.690 5.912 1.00 71.06 90 TRP A O 1
ATOM 741 N N . ASP A 1 91 ? -1.160 13.883 4.110 1.00 76.12 91 ASP A N 1
ATOM 742 C CA . ASP A 1 91 ? -2.504 14.405 3.882 1.00 76.12 91 ASP A CA 1
ATOM 743 C C . ASP A 1 91 ? -3.480 13.288 3.484 1.00 76.12 91 ASP A C 1
ATOM 745 O O . ASP A 1 91 ? -4.633 13.292 3.925 1.00 76.12 91 ASP A O 1
ATOM 749 N N . ALA A 1 92 ? -3.024 12.308 2.693 1.00 76.75 92 ALA A N 1
ATOM 750 C CA . ALA A 1 92 ? -3.825 11.139 2.326 1.00 76.75 92 ALA A CA 1
ATOM 751 C C . ALA A 1 92 ? -4.193 10.296 3.550 1.00 76.75 92 ALA A C 1
ATOM 753 O O . ALA A 1 92 ? -5.364 9.959 3.733 1.00 76.75 92 ALA A O 1
ATOM 754 N N . GLU A 1 93 ? -3.218 10.017 4.410 1.00 81.62 93 GLU A N 1
ATOM 755 C CA . GLU A 1 93 ? -3.396 9.250 5.641 1.00 81.62 93 GLU A CA 1
ATOM 756 C C . GLU A 1 93 ? -4.329 9.966 6.628 1.00 81.62 93 GLU A C 1
ATOM 758 O O . GLU A 1 93 ? -5.262 9.362 7.167 1.00 81.62 93 GLU A O 1
ATOM 763 N N . ASN A 1 94 ? -4.157 11.280 6.796 1.00 84.69 94 ASN A N 1
ATOM 764 C CA . ASN A 1 94 ? -5.038 12.108 7.618 1.00 84.69 94 ASN A CA 1
ATOM 765 C C . ASN A 1 94 ? -6.482 12.093 7.104 1.00 84.69 94 ASN A C 1
ATOM 767 O O . ASN A 1 94 ? -7.428 11.974 7.887 1.00 84.69 94 ASN A O 1
ATOM 771 N N . GLN A 1 95 ? -6.672 12.224 5.789 1.00 86.44 95 GLN A N 1
ATOM 772 C CA . GLN A 1 95 ? -8.000 12.205 5.183 1.00 86.44 95 GLN A CA 1
ATOM 773 C C . GLN A 1 95 ? -8.658 10.824 5.303 1.00 86.44 95 GLN A C 1
ATOM 775 O O . GLN A 1 95 ? -9.852 10.741 5.595 1.00 86.44 95 GLN A O 1
ATOM 780 N N . LEU A 1 96 ? -7.884 9.753 5.127 1.00 88.81 96 LEU A N 1
ATOM 781 C CA . LEU A 1 96 ? -8.335 8.376 5.300 1.00 88.81 96 LEU A CA 1
ATOM 782 C C . LEU A 1 96 ? -8.821 8.134 6.732 1.00 88.81 96 LEU A C 1
ATOM 784 O O . LEU A 1 96 ? -9.950 7.681 6.916 1.00 88.81 96 LEU A O 1
ATOM 788 N N . ASN A 1 97 ? -8.024 8.518 7.733 1.00 91.62 97 ASN A N 1
ATOM 789 C CA . ASN A 1 97 ? -8.404 8.424 9.143 1.00 91.62 97 ASN A CA 1
ATOM 790 C C . ASN A 1 97 ? -9.693 9.205 9.428 1.00 91.62 97 ASN A C 1
ATOM 792 O O . ASN A 1 97 ? -10.648 8.655 9.974 1.00 91.62 97 ASN A O 1
ATOM 796 N N . LYS A 1 98 ? -9.776 10.466 8.984 1.00 91.81 98 LYS A N 1
ATOM 797 C CA . LYS A 1 98 ? -10.996 11.279 9.133 1.00 91.81 98 LYS A CA 1
ATOM 798 C C . LYS A 1 98 ? -12.225 10.612 8.522 1.00 91.81 98 LYS A C 1
ATOM 800 O O . LYS A 1 98 ? -13.310 10.712 9.081 1.00 91.81 98 LYS A O 1
ATOM 805 N N . ASP A 1 99 ? -12.091 9.983 7.358 1.00 92.38 99 ASP A N 1
ATOM 806 C CA . ASP A 1 99 ? -13.216 9.315 6.707 1.00 92.38 99 ASP A CA 1
ATOM 807 C C . ASP A 1 99 ? -13.617 8.009 7.400 1.00 92.38 99 ASP A C 1
ATOM 809 O O . ASP A 1 99 ? -14.810 7.712 7.443 1.00 92.38 99 ASP A O 1
ATOM 813 N N . PHE A 1 100 ? -12.662 7.270 7.966 1.00 94.31 100 PHE A N 1
ATOM 814 C CA . PHE A 1 100 ? -12.934 6.087 8.781 1.00 94.31 100 PHE A CA 1
ATOM 815 C C . PHE A 1 100 ? -13.759 6.449 10.027 1.00 94.31 100 PHE A C 1
ATOM 817 O O . PHE A 1 100 ? -14.849 5.910 10.234 1.00 94.31 100 PHE A O 1
ATOM 824 N N . PHE A 1 101 ? -13.318 7.451 10.797 1.00 94.06 101 PHE A N 1
ATOM 825 C CA . PHE A 1 101 ? -13.988 7.870 12.038 1.00 94.06 101 PHE A CA 1
ATOM 826 C C . PHE A 1 101 ? -15.343 8.562 11.845 1.00 94.06 101 PHE A C 1
ATOM 828 O O . PHE A 1 101 ? -16.069 8.757 12.811 1.00 94.06 101 PHE A O 1
ATOM 835 N N . LYS A 1 102 ? -15.751 8.886 10.610 1.00 92.81 102 LYS A N 1
ATOM 836 C CA . LYS A 1 102 ? -17.138 9.318 10.339 1.00 92.81 102 LYS A CA 1
ATOM 837 C C . LYS A 1 102 ? -18.160 8.193 10.503 1.00 92.81 102 LYS A C 1
ATOM 839 O O . LYS A 1 102 ? -19.348 8.479 10.610 1.00 92.81 102 LYS A O 1
ATOM 844 N N . GLN A 1 103 ? -17.724 6.938 10.415 1.00 89.94 103 GLN A N 1
ATOM 845 C CA . GLN A 1 103 ? -18.600 5.761 10.452 1.00 89.94 103 GLN A CA 1
ATOM 846 C C . GLN A 1 103 ? -18.229 4.795 11.579 1.00 89.94 103 GLN A C 1
ATOM 848 O O . GLN A 1 103 ? -19.067 3.999 11.994 1.00 89.94 103 GLN A O 1
ATOM 853 N N . PHE A 1 104 ? -16.990 4.861 12.062 1.00 94.38 104 PHE A N 1
ATOM 854 C CA . PHE A 1 104 ? -16.505 4.020 13.140 1.00 94.38 104 PHE A CA 1
ATOM 855 C C . PHE A 1 104 ? -16.979 4.517 14.507 1.00 94.38 104 PHE A C 1
ATOM 857 O O . PHE A 1 104 ? -16.875 5.700 14.818 1.00 94.38 104 PHE A O 1
ATOM 864 N N . ASN A 1 105 ? -17.424 3.581 15.344 1.00 93.31 105 ASN A N 1
ATOM 865 C CA . ASN A 1 105 ? -17.676 3.813 16.759 1.00 93.31 105 ASN A CA 1
ATOM 866 C C . ASN A 1 105 ? -16.831 2.846 17.582 1.00 93.31 105 ASN A C 1
ATOM 868 O O . ASN A 1 105 ? -16.758 1.654 17.265 1.00 93.31 105 ASN A O 1
ATOM 872 N N . HIS A 1 106 ? -16.235 3.351 18.657 1.00 93.12 106 HIS A N 1
ATOM 873 C CA . HIS A 1 106 ? -15.533 2.506 19.611 1.00 93.12 106 HIS A CA 1
ATOM 874 C C . HIS A 1 106 ? -16.508 1.543 20.310 1.00 93.12 106 HIS A C 1
ATOM 876 O O . HIS A 1 106 ? -17.663 1.911 20.554 1.00 93.12 106 HIS A O 1
ATOM 882 N N . PRO A 1 107 ? -16.059 0.322 20.658 1.00 93.94 107 PRO A N 1
ATOM 883 C CA . PRO A 1 107 ? -16.789 -0.548 21.575 1.00 93.94 107 PRO A CA 1
ATOM 884 C C . PRO A 1 107 ? -17.136 0.183 22.879 1.00 93.94 107 PRO A C 1
ATOM 886 O O . PRO A 1 107 ? -16.377 1.036 23.336 1.00 93.94 107 PRO A O 1
ATOM 889 N N . PHE A 1 108 ? -18.274 -0.156 23.488 1.00 92.38 108 PHE A N 1
ATOM 890 C CA . PHE A 1 108 ? -18.794 0.553 24.667 1.00 92.38 108 PHE A CA 1
ATOM 891 C C . PHE A 1 108 ? -17.842 0.523 25.876 1.00 92.38 108 PHE A C 1
ATOM 893 O O . PHE A 1 108 ? -17.873 1.422 26.710 1.00 92.38 108 PHE A O 1
ATOM 900 N N . ASP A 1 109 ? -17.013 -0.512 25.972 1.00 94.25 109 ASP A N 1
ATOM 901 C CA . ASP A 1 109 ? -16.037 -0.762 27.029 1.00 94.25 109 ASP A CA 1
ATOM 902 C C . ASP A 1 109 ? -14.589 -0.491 26.588 1.00 94.25 109 ASP A C 1
ATOM 904 O O . ASP A 1 109 ? -13.648 -0.911 27.266 1.00 94.25 109 ASP A O 1
ATOM 908 N N . TYR A 1 110 ? -14.401 0.216 25.469 1.00 93.62 110 TYR A N 1
ATOM 909 C CA . TYR A 1 110 ? -13.087 0.664 25.024 1.00 93.62 110 TYR A CA 1
ATOM 910 C C . TYR A 1 110 ? -12.487 1.658 26.025 1.00 93.62 110 TYR A C 1
ATOM 912 O O . TYR A 1 110 ? -13.104 2.666 26.379 1.00 93.62 110 TYR A O 1
ATOM 920 N N . VAL A 1 111 ? -11.255 1.393 26.460 1.00 92.31 111 VAL A N 1
ATOM 921 C CA . VAL A 1 111 ? -10.545 2.250 27.412 1.00 92.31 111 VAL A CA 1
ATOM 922 C C . VAL A 1 111 ? -9.708 3.271 26.651 1.00 92.31 111 VAL A C 1
ATOM 924 O O . VAL A 1 111 ? -8.704 2.923 26.025 1.00 92.31 111 VAL A O 1
ATOM 927 N N . TYR A 1 112 ? -10.120 4.534 26.717 1.00 89.12 112 TYR A N 1
ATOM 928 C CA . TYR A 1 112 ? -9.396 5.650 26.114 1.00 89.12 112 TYR A CA 1
ATOM 929 C C . TYR A 1 112 ? -8.095 5.950 26.859 1.00 89.12 112 TYR A C 1
ATOM 931 O O . TYR A 1 112 ? -7.926 5.626 28.037 1.00 89.12 112 TYR A O 1
ATOM 939 N N . LEU A 1 113 ? -7.168 6.579 26.145 1.00 85.31 113 LEU A N 1
ATOM 940 C CA . LEU A 1 113 ? -5.951 7.108 26.741 1.00 85.31 113 LEU A CA 1
ATOM 941 C C . LEU A 1 113 ? -6.237 8.421 27.462 1.00 85.31 113 LEU A C 1
ATOM 943 O O . LEU A 1 113 ? -7.175 9.148 27.124 1.00 85.31 113 LEU A O 1
ATOM 947 N N . ASP A 1 114 ? -5.399 8.733 28.445 1.00 81.88 114 ASP A N 1
ATOM 948 C CA . ASP A 1 114 ? -5.434 10.039 29.084 1.00 81.88 114 ASP A CA 1
ATOM 949 C C . ASP A 1 114 ? -5.049 11.115 28.063 1.00 81.88 114 ASP A C 1
ATOM 951 O O . ASP A 1 114 ? -4.194 10.903 27.205 1.00 81.88 114 ASP A O 1
ATOM 955 N N . LYS A 1 115 ? -5.647 12.306 28.169 1.00 73.94 115 LYS A N 1
ATOM 956 C CA . LYS A 1 115 ? -5.450 13.403 27.198 1.00 73.94 115 LYS A CA 1
ATOM 957 C C . LYS A 1 115 ? -3.991 13.852 27.022 1.00 73.94 115 LYS A C 1
ATOM 959 O O . LYS A 1 115 ? -3.694 14.527 26.043 1.00 73.94 115 LYS A O 1
ATOM 964 N N . ASN A 1 116 ? -3.120 13.507 27.969 1.00 74.88 116 ASN A N 1
ATOM 965 C CA . ASN A 1 116 ? -1.707 13.877 27.979 1.00 74.88 116 ASN A CA 1
ATOM 966 C C . ASN A 1 116 ? -0.786 12.748 27.488 1.00 74.88 116 ASN A C 1
ATOM 968 O O . ASN A 1 116 ? 0.429 12.925 27.500 1.00 74.88 116 ASN A O 1
ATOM 972 N N . ASP A 1 117 ? -1.330 11.589 27.106 1.00 75.50 117 ASP A N 1
ATOM 973 C CA . ASP A 1 117 ? -0.525 10.501 26.560 1.00 75.50 117 ASP A CA 1
ATOM 974 C C . ASP A 1 117 ? -0.135 10.821 25.109 1.00 75.50 117 ASP A C 1
ATOM 976 O O . ASP A 1 117 ? -0.985 11.045 24.243 1.00 75.50 117 ASP A O 1
ATOM 980 N N . GLU A 1 118 ? 1.168 10.875 24.839 1.00 73.88 118 GLU A N 1
ATOM 981 C CA . GLU A 1 118 ? 1.699 11.186 23.509 1.00 73.88 118 GLU A CA 1
ATOM 982 C C . GLU A 1 118 ? 1.571 10.001 22.542 1.00 73.88 118 GLU A C 1
ATOM 984 O O . GLU A 1 118 ? 1.619 10.179 21.319 1.00 73.88 118 GLU A O 1
ATOM 989 N N . LYS A 1 119 ? 1.404 8.777 23.060 1.00 80.25 119 LYS A N 1
ATOM 990 C CA . LYS A 1 119 ? 1.345 7.569 22.235 1.00 80.25 119 LYS A CA 1
ATOM 991 C C . LYS A 1 119 ? -0.090 7.251 21.866 1.00 80.25 119 LYS A C 1
ATOM 993 O O . LYS A 1 119 ? -0.926 7.036 22.727 1.00 80.25 119 LYS A O 1
ATOM 998 N N . LYS A 1 120 ? -0.376 7.126 20.571 1.00 84.50 120 LYS A N 1
ATOM 999 C CA . LYS A 1 120 ? -1.697 6.695 20.094 1.00 84.50 120 LYS A CA 1
ATOM 1000 C C . LYS A 1 120 ? -1.759 5.180 19.963 1.00 84.50 120 LYS A C 1
ATOM 1002 O O . LYS A 1 120 ? -0.756 4.532 19.659 1.00 84.50 120 LYS A O 1
ATOM 1007 N N . SER A 1 121 ? -2.944 4.615 20.181 1.00 92.00 121 SER A N 1
ATOM 1008 C CA . SER A 1 121 ? -3.219 3.251 19.723 1.00 92.00 121 SER A CA 1
ATOM 1009 C C . S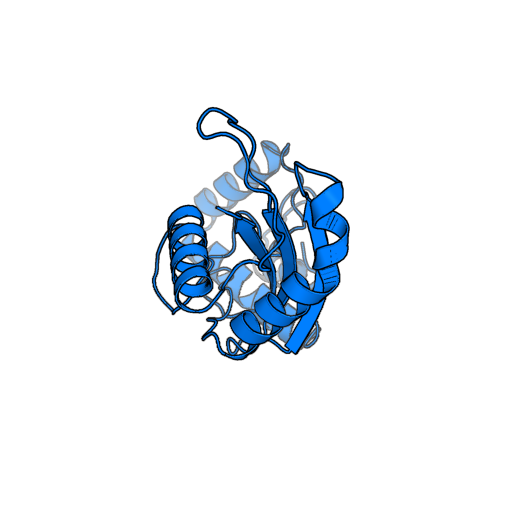ER A 1 121 ? -3.482 3.294 18.220 1.00 92.00 121 SER A C 1
ATOM 1011 O O . SER A 1 121 ? -4.077 4.255 17.733 1.00 92.00 121 SER A O 1
ATOM 1013 N N . PHE A 1 122 ? -3.042 2.292 17.471 1.00 94.12 122 PHE A N 1
ATOM 1014 C CA . PHE A 1 122 ? -3.245 2.267 16.025 1.00 94.12 122 PHE A CA 1
ATOM 1015 C C . PHE A 1 122 ? -3.313 0.848 15.478 1.00 94.12 122 PHE A C 1
ATOM 1017 O O . PHE A 1 122 ? -3.076 -0.138 16.179 1.00 94.12 122 PHE A O 1
ATOM 1024 N N . SER A 1 123 ? -3.671 0.727 14.207 1.00 95.94 123 SER A N 1
ATOM 1025 C CA . SER A 1 123 ? -3.538 -0.528 13.477 1.00 95.94 123 SER A CA 1
ATOM 1026 C C . SER A 1 123 ? -2.968 -0.309 12.098 1.00 95.94 123 SER A C 1
ATOM 1028 O O . SER A 1 123 ? -3.264 0.697 11.454 1.00 95.94 123 SER A O 1
ATOM 1030 N N . ILE A 1 124 ? -2.147 -1.265 11.688 1.00 94.69 124 ILE A N 1
ATOM 1031 C CA . ILE A 1 124 ? -1.500 -1.326 10.389 1.00 94.69 124 ILE A CA 1
ATOM 1032 C C . ILE A 1 124 ? -2.176 -2.439 9.597 1.00 94.69 124 ILE A C 1
ATOM 1034 O O . ILE A 1 124 ? -2.395 -3.537 10.110 1.00 94.69 124 ILE A O 1
ATOM 1038 N N . VAL A 1 125 ? -2.535 -2.141 8.352 1.00 94.19 125 VAL A N 1
ATOM 1039 C CA . VAL A 1 125 ? -3.178 -3.091 7.445 1.00 94.19 125 VAL A CA 1
ATOM 1040 C C . VAL A 1 125 ? -2.526 -2.998 6.082 1.00 94.19 125 VAL A C 1
ATOM 1042 O O . VAL A 1 125 ? -2.609 -1.955 5.432 1.00 94.19 125 VAL A O 1
ATOM 1045 N N . ASP A 1 126 ? -1.939 -4.093 5.614 1.00 92.50 126 ASP A N 1
ATOM 1046 C CA . ASP A 1 126 ? -1.424 -4.154 4.251 1.00 92.50 126 ASP A CA 1
ATOM 1047 C C . ASP A 1 126 ? -2.487 -4.696 3.301 1.00 92.50 126 ASP A C 1
ATOM 1049 O O . ASP A 1 126 ? -3.115 -5.728 3.544 1.00 92.50 126 ASP A O 1
ATOM 1053 N N . ILE A 1 127 ? -2.686 -4.007 2.180 1.00 92.19 127 ILE A N 1
ATOM 1054 C CA . ILE A 1 127 ? -3.683 -4.368 1.173 1.00 92.19 127 ILE A CA 1
ATOM 1055 C C . ILE A 1 127 ? -3.074 -4.427 -0.220 1.00 92.19 127 ILE A C 1
ATOM 1057 O O . ILE A 1 127 ? -2.193 -3.643 -0.571 1.00 92.19 127 ILE A O 1
ATOM 1061 N N . ARG A 1 128 ? -3.587 -5.329 -1.059 1.00 91.62 128 ARG A N 1
ATOM 1062 C CA . ARG A 1 128 ? -3.252 -5.378 -2.487 1.00 91.62 128 ARG A CA 1
ATOM 1063 C C . ARG A 1 128 ? -4.261 -4.589 -3.297 1.00 91.62 128 ARG A C 1
ATOM 1065 O O . ARG A 1 128 ? -5.451 -4.911 -3.317 1.00 91.62 128 ARG A O 1
ATOM 1072 N N . ILE A 1 129 ? -3.767 -3.597 -4.024 1.00 89.94 129 ILE A N 1
ATOM 1073 C CA . ILE A 1 129 ? -4.538 -2.752 -4.932 1.00 89.94 129 ILE A CA 1
ATOM 1074 C C . ILE A 1 129 ? -4.083 -3.040 -6.357 1.00 89.94 129 ILE A C 1
ATOM 1076 O O . ILE A 1 129 ? -2.897 -3.080 -6.660 1.00 89.94 129 ILE A O 1
ATOM 1080 N N . THR A 1 130 ? -5.023 -3.252 -7.265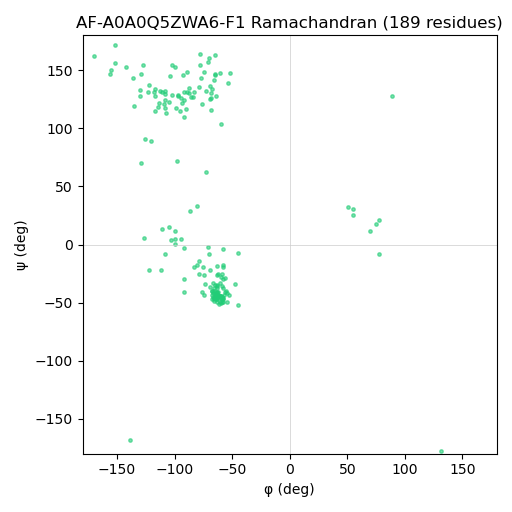 1.00 90.62 130 THR A N 1
ATOM 1081 C CA . THR A 1 130 ? -4.711 -3.447 -8.686 1.00 90.62 130 THR A CA 1
ATOM 1082 C C . THR A 1 130 ? -4.404 -2.123 -9.382 1.00 90.62 130 THR A C 1
ATOM 1084 O O . THR A 1 130 ? -4.857 -1.061 -8.956 1.00 90.62 130 THR A O 1
ATOM 1087 N N . LYS A 1 131 ? -3.790 -2.186 -10.567 1.00 88.38 131 LYS A N 1
ATOM 1088 C CA . LYS A 1 131 ? -3.607 -1.040 -11.480 1.00 88.38 131 LYS A CA 1
ATOM 1089 C C . LYS A 1 131 ? -4.908 -0.351 -11.931 1.00 88.38 131 LYS A C 1
ATOM 1091 O O . LYS A 1 131 ? -4.864 0.632 -12.659 1.00 88.38 131 LYS A O 1
ATOM 1096 N N . LYS A 1 132 ? -6.074 -0.877 -11.540 1.00 89.62 132 LYS A N 1
ATOM 1097 C CA . LYS A 1 132 ? -7.399 -0.269 -11.748 1.00 89.62 132 LYS A CA 1
ATOM 1098 C C . LYS A 1 132 ? -7.966 0.388 -10.480 1.00 89.62 132 LYS A C 1
ATOM 1100 O O . LYS A 1 132 ? -9.115 0.810 -10.497 1.00 89.62 132 LYS A O 1
ATOM 1105 N N . GLY A 1 133 ? -7.211 0.430 -9.379 1.00 87.44 133 GLY A N 1
ATOM 1106 C CA . GLY A 1 133 ? -7.677 0.969 -8.098 1.00 87.44 133 GLY A CA 1
ATOM 1107 C C . GLY A 1 133 ? -8.643 0.048 -7.344 1.00 87.44 133 GLY A C 1
ATOM 1108 O O . GLY A 1 133 ? -9.367 0.495 -6.464 1.00 87.44 133 GLY A O 1
ATOM 1109 N N . LYS A 1 134 ? -8.699 -1.248 -7.677 1.00 90.75 134 LYS A N 1
ATOM 1110 C CA . LYS A 1 134 ? -9.517 -2.221 -6.934 1.00 90.75 134 LYS A CA 1
ATOM 1111 C C . LYS A 1 134 ? -8.669 -2.922 -5.878 1.00 90.75 134 LYS A C 1
ATOM 1113 O O . LYS A 1 134 ? -7.661 -3.524 -6.250 1.00 90.75 134 LYS A O 1
ATOM 1118 N N . VAL A 1 135 ? -9.117 -2.906 -4.623 1.00 91.00 135 VAL A N 1
ATOM 1119 C CA . VAL A 1 135 ? -8.580 -3.769 -3.558 1.00 91.00 135 VAL A CA 1
ATOM 1120 C C . VAL A 1 135 ? -8.983 -5.210 -3.848 1.00 91.00 135 VAL A C 1
ATOM 1122 O O . VAL A 1 135 ? -10.166 -5.498 -4.045 1.00 91.00 135 VAL A O 1
ATOM 1125 N N . VAL A 1 136 ? -8.004 -6.103 -3.912 1.00 91.88 136 VAL A N 1
ATOM 1126 C CA . VAL A 1 136 ? -8.222 -7.528 -4.208 1.00 91.88 136 VAL A CA 1
ATOM 1127 C C . VAL A 1 136 ? -7.933 -8.430 -3.021 1.00 91.88 136 VAL A C 1
ATOM 1129 O O . VAL A 1 136 ? -8.486 -9.522 -2.965 1.00 91.88 136 VAL A O 1
ATOM 1132 N N . GLU A 1 137 ? -7.130 -7.971 -2.063 1.00 93.75 137 GLU A N 1
ATOM 1133 C CA . GLU A 1 137 ? -6.717 -8.779 -0.919 1.00 93.75 137 GLU A CA 1
ATOM 1134 C C . GLU A 1 137 ? -6.329 -7.891 0.267 1.00 93.75 137 GLU A C 1
ATOM 1136 O O . GLU A 1 137 ? -5.792 -6.797 0.071 1.00 93.75 137 GLU A O 1
ATOM 1141 N N . ILE A 1 138 ? -6.599 -8.382 1.477 1.00 94.12 138 ILE A N 1
ATOM 1142 C CA . ILE A 1 138 ? -6.033 -7.874 2.729 1.00 94.12 138 ILE A CA 1
ATOM 1143 C C . ILE A 1 138 ? -4.970 -8.886 3.156 1.00 94.12 138 ILE A C 1
ATOM 1145 O O . ILE A 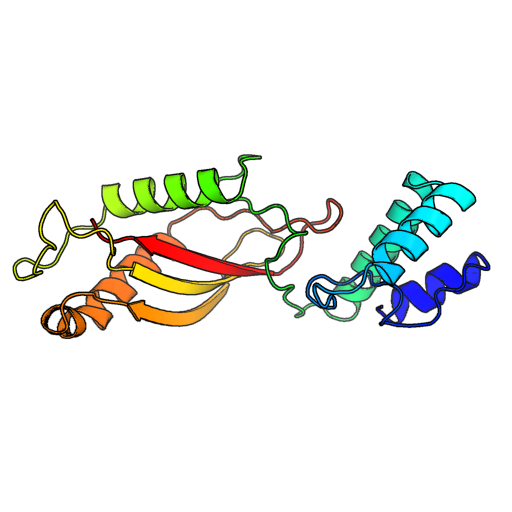1 138 ? -5.285 -10.069 3.256 1.00 94.12 138 ILE A O 1
ATOM 1149 N N . LEU A 1 139 ? -3.730 -8.442 3.335 1.00 93.31 139 LEU A N 1
ATOM 1150 C CA . LEU A 1 139 ? -2.574 -9.313 3.556 1.00 93.31 139 LEU A CA 1
ATOM 1151 C C . LEU A 1 139 ? -2.300 -9.562 5.037 1.00 93.31 139 LEU A C 1
ATOM 1153 O O . LEU A 1 139 ? -1.952 -10.675 5.417 1.00 93.31 139 LEU A O 1
ATOM 1157 N N . SER A 1 140 ? -2.427 -8.521 5.854 1.00 94.75 140 SER A N 1
ATOM 1158 C CA . SER A 1 140 ? -2.034 -8.540 7.259 1.00 94.75 140 SER A CA 1
ATOM 1159 C C . SER A 1 140 ? -2.878 -7.565 8.073 1.00 94.75 140 SER A C 1
ATOM 1161 O O . SER A 1 140 ? -3.412 -6.586 7.545 1.00 94.75 140 SER A O 1
ATOM 1163 N N . PHE A 1 141 ? -2.966 -7.851 9.368 1.00 95.81 141 PHE A N 1
ATOM 1164 C CA . PHE A 1 141 ? -3.418 -6.930 10.398 1.00 95.81 141 PHE A CA 1
ATOM 1165 C C . PHE A 1 141 ? -2.395 -6.936 11.523 1.00 95.81 141 PHE A C 1
ATOM 1167 O O . PHE A 1 141 ? -1.982 -7.998 11.987 1.00 95.81 141 PHE A O 1
ATOM 1174 N N . GLU A 1 142 ? -2.013 -5.748 11.968 1.00 96.56 142 GLU A N 1
ATOM 1175 C CA . GLU A 1 142 ? -1.225 -5.560 13.175 1.00 96.56 142 GLU A CA 1
ATOM 1176 C C . GLU A 1 142 ? -1.899 -4.498 14.040 1.00 96.56 142 GLU A C 1
ATOM 1178 O O . GLU A 1 142 ? -2.227 -3.403 13.573 1.00 96.56 142 GLU A O 1
ATOM 1183 N N . HIS A 1 143 ? -2.135 -4.832 15.306 1.00 96.06 143 HIS A N 1
ATOM 1184 C CA . HIS A 1 143 ? -2.760 -3.939 16.270 1.00 96.06 143 HIS A CA 1
ATOM 1185 C C . HIS A 1 143 ? -1.746 -3.508 17.323 1.00 96.06 143 HIS A C 1
ATOM 1187 O O . HIS A 1 143 ? -1.099 -4.338 17.955 1.00 96.06 143 HIS A O 1
ATOM 1193 N N . HIS A 1 144 ? -1.679 -2.204 17.572 1.00 94.75 144 HIS A N 1
ATOM 1194 C CA . HIS A 1 144 ? -0.878 -1.621 18.639 1.00 94.75 144 HIS A CA 1
ATOM 1195 C C . HIS A 1 144 ? -1.801 -0.854 19.577 1.00 94.75 144 HIS A C 1
ATOM 1197 O O . HIS A 1 144 ? -2.062 0.336 19.388 1.00 94.75 144 HIS A O 1
ATOM 1203 N N . PHE A 1 145 ? -2.326 -1.546 20.586 1.00 93.56 145 PHE A N 1
ATOM 1204 C CA . PHE A 1 145 ? -3.097 -0.918 21.653 1.00 93.56 145 PHE A CA 1
ATOM 1205 C C . PHE A 1 145 ? -2.168 -0.493 22.789 1.00 93.56 145 PHE A C 1
ATOM 1207 O O . PHE A 1 145 ? -1.367 -1.281 23.273 1.00 93.56 145 PHE A O 1
ATOM 1214 N N . GLN A 1 146 ? -2.299 0.749 23.252 1.00 92.25 146 GLN A N 1
ATOM 1215 C CA . GLN A 1 146 ? -1.538 1.239 24.409 1.00 92.25 146 GLN A CA 1
ATOM 1216 C C . GLN A 1 146 ? -2.071 0.675 25.738 1.00 92.25 146 GLN A C 1
ATOM 1218 O O . GLN A 1 146 ? -1.342 0.578 26.721 1.00 92.25 146 GLN A O 1
ATOM 1223 N N . LYS A 1 147 ? -3.358 0.306 25.785 1.00 90.62 147 LYS A N 1
ATOM 1224 C CA . LYS A 1 147 ? -3.969 -0.401 26.916 1.00 90.62 147 LYS A CA 1
ATOM 1225 C C . LYS A 1 147 ? -4.234 -1.844 26.499 1.00 90.62 147 LYS A C 1
ATOM 1227 O O . LYS A 1 147 ? -5.128 -2.077 25.689 1.00 90.62 147 LYS A O 1
ATOM 1232 N N . ASN A 1 148 ? -3.535 -2.804 27.103 1.00 91.81 148 ASN A N 1
ATOM 1233 C CA . ASN A 1 148 ? -3.665 -4.230 26.762 1.00 91.81 148 ASN A CA 1
ATOM 1234 C C . ASN A 1 148 ? -5.109 -4.747 26.892 1.00 91.81 148 ASN A C 1
ATOM 1236 O O . ASN A 1 148 ? -5.524 -5.632 26.155 1.00 91.81 148 ASN A O 1
ATOM 1240 N N . ILE A 1 149 ? -5.926 -4.161 27.781 1.00 94.50 149 ILE A N 1
ATOM 1241 C CA . ILE A 1 149 ? -7.350 -4.524 27.907 1.00 94.50 149 ILE A CA 1
ATOM 1242 C C . ILE A 1 149 ? -8.141 -4.327 26.604 1.00 94.50 149 ILE A C 1
ATOM 1244 O O . ILE A 1 149 ? -9.137 -5.015 26.395 1.00 94.50 149 ILE A O 1
ATOM 1248 N N . ASN A 1 150 ? -7.698 -3.430 25.718 1.00 95.19 150 ASN A N 1
ATOM 1249 C CA . ASN A 1 150 ? -8.353 -3.176 24.438 1.00 95.19 150 ASN A CA 1
ATOM 1250 C C . ASN A 1 150 ? -8.031 -4.245 23.380 1.00 95.19 150 ASN A C 1
ATOM 1252 O O . ASN A 1 150 ? -8.755 -4.327 22.390 1.00 95.19 150 ASN A O 1
ATOM 1256 N N . GLU A 1 151 ? -7.022 -5.104 23.586 1.00 95.12 151 GLU A N 1
ATOM 1257 C CA . GLU A 1 151 ? -6.660 -6.183 22.646 1.00 95.12 151 GLU A CA 1
ATOM 1258 C C . GLU A 1 151 ? -7.825 -7.142 22.379 1.00 95.12 151 GLU A C 1
ATOM 1260 O O . GLU A 1 151 ? -7.971 -7.659 21.268 1.00 95.12 151 GLU A O 1
ATOM 1265 N N . LYS A 1 152 ? -8.726 -7.310 23.356 1.00 96.12 152 LYS A N 1
ATOM 1266 C CA . LYS A 1 152 ? -9.955 -8.107 23.213 1.00 96.12 152 LYS A CA 1
ATOM 1267 C C . LYS A 1 152 ? -10.864 -7.625 22.074 1.00 96.12 152 LYS A C 1
ATOM 1269 O O . LYS A 1 152 ? -11.720 -8.376 21.614 1.00 96.12 152 LYS A O 1
ATOM 1274 N N . HIS A 1 153 ? -10.694 -6.383 21.617 1.00 96.31 153 HIS A N 1
ATOM 1275 C CA . HIS A 1 153 ? -11.475 -5.796 20.535 1.00 96.31 153 HIS A CA 1
ATOM 1276 C C . HIS A 1 153 ? -10.855 -5.980 19.147 1.00 96.31 153 HIS A C 1
ATOM 1278 O O . HIS A 1 153 ? -11.508 -5.594 18.182 1.00 96.31 153 HIS A O 1
ATOM 1284 N N . SER A 1 154 ? -9.663 -6.574 19.006 1.00 95.44 154 SER A N 1
ATOM 1285 C CA . SER A 1 154 ? -8.942 -6.678 17.720 1.00 95.44 154 SER A CA 1
ATOM 1286 C C . SER A 1 154 ? -9.852 -7.096 16.557 1.00 95.44 154 SER A C 1
ATOM 1288 O O . SER A 1 154 ? -10.016 -6.341 15.605 1.00 95.44 154 SER A O 1
ATOM 1290 N N . LEU A 1 155 ? -10.601 -8.195 16.707 1.00 96.50 155 LEU A N 1
ATOM 1291 C CA . LEU A 1 155 ? -11.518 -8.697 15.671 1.00 96.50 155 LEU A CA 1
ATOM 1292 C C . LEU A 1 155 ? -12.640 -7.713 15.286 1.00 96.50 155 LEU A C 1
ATOM 1294 O O . LEU A 1 155 ? -13.084 -7.686 14.136 1.00 96.50 155 LEU A O 1
ATOM 1298 N N . TYR A 1 156 ? -13.123 -6.904 16.234 1.00 96.50 156 TYR A N 1
ATOM 1299 C CA . TYR A 1 156 ? -14.098 -5.852 15.941 1.00 96.50 156 TYR A CA 1
ATOM 1300 C C . TYR A 1 156 ? -13.463 -4.754 15.082 1.00 96.50 156 TYR A C 1
ATOM 1302 O O . TYR A 1 156 ? -14.031 -4.367 14.061 1.00 96.50 156 TYR A O 1
ATOM 1310 N N . PHE A 1 157 ? -12.266 -4.298 15.459 1.00 95.88 157 PHE A N 1
ATOM 1311 C CA . PHE A 1 157 ? -11.525 -3.296 14.697 1.00 95.88 157 PHE A CA 1
ATOM 1312 C C . PHE A 1 157 ? -11.176 -3.802 13.293 1.00 95.88 157 PHE A C 1
ATOM 1314 O O . PHE A 1 157 ? -11.425 -3.088 12.324 1.00 95.88 157 PHE A O 1
ATOM 1321 N N . GLU A 1 158 ? -10.699 -5.042 13.152 1.00 97.00 158 GLU A N 1
ATOM 1322 C CA . GLU A 1 158 ? -10.452 -5.667 11.844 1.00 97.00 158 GLU A CA 1
ATOM 1323 C C . GLU A 1 158 ? -11.704 -5.633 10.966 1.00 97.00 158 GLU A C 1
ATOM 1325 O O . GLU A 1 158 ? -11.655 -5.173 9.825 1.00 97.00 158 GLU A O 1
ATOM 1330 N N . LYS A 1 159 ? -12.854 -6.065 11.497 1.00 96.81 159 LYS A N 1
ATOM 1331 C CA . LYS A 1 159 ? -14.120 -6.080 10.755 1.00 96.81 159 LYS A CA 1
ATOM 1332 C C . LYS A 1 159 ? -14.506 -4.686 10.258 1.00 96.81 159 LYS A C 1
ATOM 1334 O O . LYS A 1 159 ? -14.873 -4.538 9.088 1.00 96.81 159 LYS A O 1
ATOM 1339 N N . GLU A 1 160 ? -14.419 -3.674 11.114 1.00 96.88 160 GLU A N 1
ATOM 1340 C CA . GLU A 1 160 ? -14.758 -2.298 10.745 1.00 96.88 160 GLU A CA 1
ATOM 1341 C C . GLU A 1 160 ? -13.774 -1.718 9.721 1.00 96.88 160 GLU A C 1
ATOM 1343 O O . GLU A 1 160 ? -14.193 -1.098 8.739 1.00 96.88 160 GLU A O 1
ATOM 1348 N N . ILE A 1 161 ? -12.476 -1.996 9.871 1.00 96.19 161 ILE A N 1
ATOM 1349 C CA . ILE A 1 161 ? -11.453 -1.572 8.911 1.00 96.19 161 ILE A CA 1
ATOM 1350 C C . ILE A 1 161 ? -11.655 -2.261 7.556 1.00 96.19 161 ILE A C 1
ATOM 1352 O O . ILE A 1 161 ? -11.658 -1.589 6.524 1.00 96.19 161 ILE A O 1
ATOM 1356 N N . ILE A 1 162 ? -11.912 -3.573 7.523 1.00 95.94 162 ILE A N 1
ATOM 1357 C CA . ILE A 1 162 ? -12.221 -4.311 6.286 1.00 95.94 162 ILE A CA 1
ATOM 1358 C C . ILE A 1 162 ? -13.443 -3.702 5.594 1.00 95.94 162 ILE A C 1
ATOM 1360 O O . ILE A 1 162 ? -13.425 -3.478 4.378 1.00 95.94 162 ILE A O 1
ATOM 1364 N N . ASN A 1 163 ? -14.506 -3.422 6.351 1.00 95.50 163 ASN A N 1
ATOM 1365 C CA . ASN A 1 163 ? -15.722 -2.811 5.820 1.00 95.50 163 ASN A CA 1
ATOM 1366 C C . ASN A 1 163 ? -15.436 -1.438 5.200 1.00 95.50 163 ASN A C 1
ATOM 1368 O O . ASN A 1 163 ? -15.902 -1.155 4.092 1.00 95.50 163 ASN A O 1
ATOM 1372 N N . PHE A 1 164 ? -14.646 -0.607 5.879 1.00 95.19 164 PHE A N 1
ATOM 1373 C CA . PHE A 1 164 ? -14.230 0.698 5.380 1.00 95.19 164 PHE A CA 1
ATOM 1374 C C . PHE A 1 164 ? -13.373 0.592 4.113 1.00 95.19 164 PHE A C 1
ATOM 1376 O O . PHE A 1 164 ? -13.679 1.245 3.111 1.00 95.19 164 PHE A O 1
ATOM 1383 N N . ILE A 1 165 ? -12.345 -0.260 4.112 1.00 93.06 165 ILE A N 1
ATOM 1384 C CA . ILE A 1 165 ? -11.443 -0.459 2.969 1.00 93.06 165 ILE A CA 1
ATOM 1385 C C . ILE A 1 165 ? -12.232 -0.919 1.740 1.00 93.06 165 ILE A C 1
ATOM 1387 O O . ILE A 1 165 ? -12.044 -0.371 0.653 1.00 93.06 165 ILE A O 1
ATOM 1391 N N . ARG A 1 166 ? -13.154 -1.876 1.902 1.00 91.69 166 ARG A N 1
ATOM 1392 C CA . ARG A 1 166 ? -13.968 -2.418 0.798 1.00 91.69 166 ARG A CA 1
ATOM 1393 C C . ARG A 1 166 ? -14.951 -1.406 0.209 1.00 91.69 166 ARG A C 1
ATOM 1395 O O . ARG A 1 166 ? -15.227 -1.467 -0.986 1.00 91.69 166 ARG A O 1
ATOM 1402 N N . LYS A 1 167 ? -15.493 -0.499 1.028 1.00 91.38 167 LYS A N 1
ATOM 1403 C CA . LYS A 1 167 ? -16.414 0.566 0.582 1.00 91.38 167 LYS A CA 1
ATOM 1404 C C . LYS A 1 167 ? -15.682 1.789 0.023 1.00 91.38 167 LYS A C 1
ATOM 1406 O O . LYS A 1 167 ? -16.286 2.599 -0.682 1.00 91.38 167 LYS A O 1
ATOM 1411 N N . SER A 1 168 ? -14.404 1.942 0.350 1.00 88.88 168 SER A N 1
ATOM 1412 C CA . SER A 1 168 ? -13.598 3.085 -0.061 1.00 88.88 168 SER A CA 1
ATOM 1413 C C . SER A 1 168 ? -13.210 3.021 -1.535 1.00 88.88 168 SER A C 1
ATOM 1415 O O . SER A 1 168 ? -13.010 1.955 -2.115 1.00 88.88 168 SER A O 1
ATOM 1417 N N . LYS A 1 169 ? -13.080 4.200 -2.151 1.00 86.62 169 LYS A N 1
ATOM 1418 C CA . LYS A 1 169 ? -12.554 4.340 -3.512 1.00 86.62 169 LYS A CA 1
ATOM 1419 C C . LYS A 1 169 ? -11.043 4.526 -3.454 1.00 86.62 169 LYS A C 1
ATOM 1421 O O . LYS A 1 169 ? -10.565 5.539 -2.941 1.00 86.62 169 LYS A O 1
ATOM 1426 N N . TRP A 1 170 ? -10.327 3.571 -4.029 1.00 85.69 170 TRP A N 1
ATOM 1427 C CA . TRP A 1 170 ? -8.875 3.588 -4.140 1.00 85.69 170 TRP A CA 1
ATOM 1428 C C . TRP A 1 170 ? -8.473 3.943 -5.564 1.00 85.69 170 TRP A C 1
ATOM 1430 O O . TRP A 1 170 ? -9.140 3.555 -6.524 1.00 85.69 170 TRP A O 1
ATOM 1440 N N . SER A 1 171 ? -7.378 4.675 -5.706 1.00 83.88 171 SER A N 1
ATOM 1441 C CA . SER A 1 171 ? -6.740 4.871 -7.001 1.00 83.88 171 SER A CA 1
ATOM 1442 C C . SER A 1 171 ? -5.521 3.964 -7.098 1.00 83.88 171 SER A C 1
ATOM 1444 O O . SER A 1 171 ? -4.944 3.551 -6.093 1.00 83.88 171 SER A O 1
ATOM 1446 N N . ALA A 1 172 ? -5.144 3.618 -8.325 1.00 84.25 172 ALA A N 1
ATOM 1447 C CA . ALA A 1 172 ? -3.927 2.858 -8.545 1.00 84.25 172 ALA A CA 1
ATOM 1448 C C . ALA A 1 172 ? -2.704 3.693 -8.157 1.00 84.25 172 ALA A C 1
ATOM 1450 O O . ALA A 1 172 ? -2.637 4.885 -8.458 1.00 84.25 172 ALA A O 1
ATOM 1451 N N . ALA A 1 173 ? -1.727 3.032 -7.552 1.00 80.44 173 ALA A N 1
ATOM 1452 C CA . ALA A 1 173 ? -0.368 3.528 -7.463 1.00 80.44 173 ALA A CA 1
ATOM 1453 C C . ALA A 1 173 ? 0.170 3.871 -8.857 1.00 80.44 173 ALA A C 1
ATOM 1455 O O . ALA A 1 173 ? -0.023 3.101 -9.803 1.00 80.44 173 ALA A O 1
ATOM 1456 N N . GLU A 1 174 ? 0.897 4.981 -8.974 1.00 79.75 174 GLU A N 1
ATOM 1457 C CA . GLU A 1 174 ? 1.635 5.302 -10.193 1.00 79.75 174 GLU A CA 1
ATOM 1458 C C . GLU A 1 174 ? 3.140 5.152 -9.989 1.00 79.75 174 GLU A C 1
ATOM 1460 O O . GLU A 1 174 ? 3.718 5.757 -9.088 1.00 79.75 174 GLU A O 1
ATOM 1465 N N . TYR A 1 175 ? 3.789 4.418 -10.893 1.00 76.19 175 TYR A N 1
ATOM 1466 C CA . TYR A 1 175 ? 5.243 4.356 -10.999 1.00 76.19 175 TYR A CA 1
ATOM 1467 C C . TYR A 1 175 ? 5.678 4.961 -12.338 1.00 76.19 1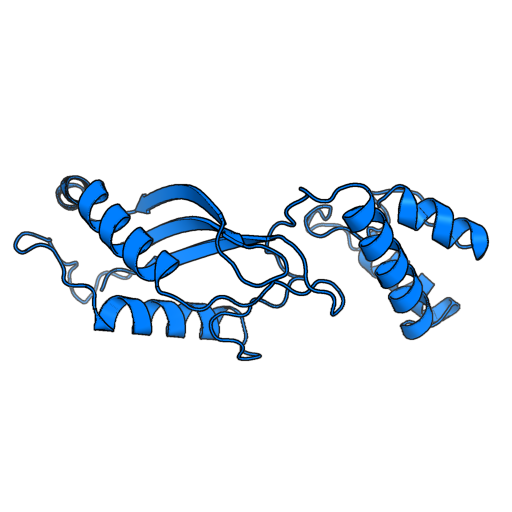75 TYR A C 1
ATOM 1469 O O . TYR A 1 175 ? 5.251 4.525 -13.408 1.00 76.19 175 TYR A O 1
ATOM 1477 N N . PHE A 1 176 ? 6.469 6.039 -12.291 1.00 73.06 176 PHE A N 1
ATOM 1478 C CA . PHE A 1 176 ? 6.820 6.859 -13.465 1.00 73.06 176 PHE A CA 1
ATOM 1479 C C . PHE A 1 176 ? 5.607 7.315 -14.313 1.00 73.06 176 PHE A C 1
ATOM 1481 O O . PHE A 1 176 ? 5.722 7.500 -15.533 1.00 73.06 176 PHE A O 1
ATOM 1488 N N . GLY A 1 177 ? 4.454 7.544 -13.673 1.00 75.44 177 GLY A N 1
ATOM 1489 C CA . GLY A 1 177 ? 3.201 7.948 -14.326 1.00 75.44 177 GLY A CA 1
ATOM 1490 C C . GLY A 1 177 ? 2.462 6.801 -15.021 1.00 75.44 177 GLY A C 1
ATOM 1491 O O . GLY A 1 177 ? 1.714 7.036 -15.968 1.00 75.44 177 GLY A O 1
ATOM 1492 N N . GLN A 1 178 ? 2.731 5.554 -14.630 1.00 79.62 178 GLN A N 1
ATOM 1493 C CA . GLN A 1 178 ? 2.000 4.382 -15.100 1.00 79.62 178 GLN A CA 1
ATOM 1494 C C . GLN A 1 178 ? 1.298 3.701 -13.933 1.00 79.62 178 GLN A C 1
ATOM 1496 O O . GLN A 1 178 ? 1.950 3.476 -12.913 1.00 79.62 178 GLN A O 1
ATOM 1501 N N . PRO A 1 179 ? 0.017 3.330 -14.078 1.00 85.94 179 PRO A N 1
ATOM 1502 C CA . PRO A 1 179 ? -0.693 2.627 -13.028 1.00 85.94 179 PRO A CA 1
ATOM 1503 C C . PRO A 1 179 ? -0.117 1.221 -12.837 1.00 85.94 179 PRO A C 1
ATOM 1505 O O . PRO A 1 179 ? 0.092 0.473 -13.801 1.00 85.94 179 PRO A O 1
ATOM 1508 N N . VAL A 1 180 ? 0.116 0.842 -11.585 1.00 85.19 180 VAL A N 1
ATOM 1509 C CA . VAL A 1 180 ? 0.682 -0.457 -11.214 1.00 85.19 180 VAL A CA 1
ATOM 1510 C C . VAL A 1 180 ? -0.183 -1.161 -10.171 1.00 85.19 180 VAL A C 1
ATOM 1512 O O . VAL A 1 180 ? -0.931 -0.522 -9.436 1.00 85.19 180 VAL A O 1
ATOM 1515 N N . ASN A 1 181 ? -0.107 -2.492 -10.125 1.00 88.38 181 ASN A N 1
ATOM 1516 C CA . ASN A 1 181 ? -0.590 -3.232 -8.963 1.00 88.38 181 ASN A CA 1
ATOM 1517 C C . ASN A 1 181 ? 0.352 -2.927 -7.793 1.00 88.38 181 ASN A C 1
ATOM 1519 O O . ASN A 1 181 ? 1.565 -2.934 -7.986 1.00 88.38 181 ASN A O 1
ATOM 1523 N N . SER A 1 182 ? -0.158 -2.681 -6.595 1.00 86.75 182 SER A N 1
ATOM 1524 C CA . SER A 1 182 ? 0.669 -2.288 -5.459 1.00 86.75 182 SER A CA 1
ATOM 1525 C C . SER A 1 182 ? 0.218 -2.888 -4.140 1.00 86.75 182 SER A C 1
ATOM 1527 O O . SER A 1 182 ? -0.967 -3.154 -3.943 1.00 86.75 182 SER A O 1
ATOM 1529 N N . VAL A 1 183 ? 1.171 -3.054 -3.228 1.00 87.75 183 VAL A N 1
ATOM 1530 C CA . VAL A 1 183 ? 0.884 -3.215 -1.802 1.00 87.75 183 VAL A CA 1
ATOM 1531 C C . VAL A 1 183 ? 0.810 -1.826 -1.179 1.00 87.75 183 VAL A C 1
ATOM 1533 O O . VAL A 1 183 ? 1.687 -0.998 -1.428 1.00 87.75 183 VAL A O 1
ATOM 1536 N N . TYR A 1 184 ? -0.252 -1.571 -0.425 1.00 85.19 184 TYR A N 1
ATOM 1537 C CA . TYR A 1 184 ? -0.504 -0.312 0.261 1.00 85.19 184 TYR A CA 1
ATOM 1538 C C . TYR A 1 184 ? -0.674 -0.566 1.755 1.00 85.19 184 TYR A C 1
ATOM 1540 O O . TYR A 1 184 ? -1.460 -1.434 2.127 1.00 85.19 184 TYR A O 1
ATOM 1548 N N . THR A 1 185 ? 0.020 0.204 2.587 1.00 87.88 185 THR A N 1
ATOM 1549 C CA . THR A 1 185 ? -0.081 0.111 4.045 1.00 87.88 185 THR A CA 1
ATOM 1550 C C . THR A 1 185 ? -1.019 1.197 4.554 1.00 87.88 185 THR A C 1
ATOM 1552 O O . THR A 1 185 ? -0.757 2.387 4.392 1.00 87.88 185 THR A O 1
ATOM 1555 N N . VAL A 1 186 ? -2.125 0.789 5.165 1.00 89.19 186 VAL A N 1
ATOM 1556 C CA . VAL A 1 186 ? -3.097 1.677 5.805 1.00 89.19 186 VAL A CA 1
ATOM 1557 C C . VAL A 1 186 ? -2.800 1.732 7.293 1.00 89.19 186 VAL A C 1
ATOM 1559 O O . VAL A 1 186 ? -2.752 0.689 7.940 1.00 89.19 186 VAL A O 1
ATOM 1562 N N . ILE A 1 187 ? -2.660 2.938 7.843 1.00 91.56 187 ILE A N 1
ATOM 1563 C CA . ILE A 1 187 ? -2.511 3.145 9.285 1.00 91.56 187 ILE A CA 1
ATOM 1564 C C . ILE A 1 187 ? -3.739 3.886 9.809 1.00 91.56 187 ILE A C 1
ATOM 1566 O O . ILE A 1 187 ? -4.056 4.987 9.351 1.00 91.56 187 ILE A O 1
ATOM 1570 N N . ILE A 1 188 ? -4.441 3.276 10.764 1.00 93.31 188 ILE A N 1
ATOM 1571 C CA . ILE A 1 188 ? -5.590 3.869 11.455 1.00 93.31 188 ILE A CA 1
ATOM 1572 C C . ILE A 1 188 ? -5.184 4.218 12.883 1.00 93.31 188 ILE A C 1
ATOM 1574 O O . ILE A 1 188 ? -4.864 3.321 13.655 1.00 93.31 188 ILE A O 1
ATOM 1578 N N . PHE A 1 189 ? -5.223 5.499 13.244 1.00 91.25 189 PHE A N 1
ATOM 1579 C CA . PHE A 1 189 ? -4.922 5.986 14.590 1.00 91.25 189 PHE A CA 1
ATOM 1580 C C . PHE A 1 189 ? -6.201 6.153 15.398 1.00 91.25 189 PHE A C 1
ATOM 1582 O O . PHE A 1 189 ? -7.021 7.016 15.093 1.00 91.25 189 PHE A O 1
ATOM 1589 N N . TYR A 1 190 ? -6.342 5.366 16.457 1.00 88.88 190 TYR A N 1
ATOM 1590 C CA . TYR A 1 190 ? -7.465 5.435 17.382 1.00 88.88 190 TYR A CA 1
ATOM 1591 C C . TYR A 1 190 ? -7.368 6.686 18.253 1.00 88.88 190 TYR A C 1
ATOM 1593 O O . TYR A 1 190 ? -6.296 6.997 18.782 1.00 88.88 190 TYR A O 1
ATOM 1601 N N . GLN A 1 191 ? -8.484 7.409 18.344 1.00 74.94 191 GLN A N 1
ATOM 1602 C CA . GLN A 1 191 ? -8.627 8.656 19.097 1.00 74.94 191 GLN A CA 1
ATOM 1603 C C . GLN A 1 191 ? -9.424 8.428 20.376 1.00 74.94 191 GLN A C 1
ATOM 1605 O O . GLN A 1 191 ? -10.271 7.510 20.389 1.00 74.94 191 GLN A O 1
#